Protein AF-A0A0N5CSX2-F1 (afdb_monomer_lite)

Secondary structure (DSSP, 8-state):
------TTT-----SS-HHHHS-HHHHHHHHHHHHHHHHHHHHTT---GGGSPP-HHHIIIIISHHHHHHHHHHHHHHHHHIIIIIHHHHHHHHHT----HHHHHHHHHTT--HHHHHHHHHHHHHHHHHHHHHHHHHHHHHHHS-HHHHHHHHHHHHHHHHHHHHHHHHHHHHTT-GGGS-HHHHTTS-HHHHHHHHHHHHHSS--

pLDDT: mean 83.44, std 17.68, range [21.81, 97.31]

Radius of gyration: 18.41 Å; chains: 1; bounding box: 46×33×51 Å

Structure (mmCIF, N/CA/C/O backbone):
data_AF-A0A0N5CSX2-F1
#
_entry.id   AF-A0A0N5CSX2-F1
#
loop_
_atom_site.group_PDB
_atom_site.id
_atom_site.type_symbol
_atom_site.label_atom_id
_atom_site.label_alt_id
_atom_site.label_comp_id
_atom_site.label_asym_id
_atom_site.label_entity_id
_atom_site.label_seq_id
_atom_site.pdbx_PDB_ins_code
_atom_site.Cartn_x
_atom_site.Cartn_y
_atom_site.Cartn_z
_atom_site.occupancy
_atom_site.B_iso_or_equiv
_atom_site.auth_seq_id
_atom_site.auth_comp_id
_atom_site.auth_asym_id
_atom_site.auth_atom_id
_atom_site.pdbx_PDB_model_num
ATOM 1 N N . MET A 1 1 ? 5.590 13.867 -18.513 1.00 21.81 1 MET A N 1
ATOM 2 C CA . MET A 1 1 ? 6.214 14.624 -17.406 1.00 21.81 1 MET A CA 1
ATOM 3 C C . MET A 1 1 ? 6.286 13.676 -16.218 1.00 21.81 1 MET A C 1
ATOM 5 O O . MET A 1 1 ? 5.293 13.505 -15.527 1.00 21.81 1 MET A O 1
ATOM 9 N N . HIS A 1 2 ? 7.391 12.941 -16.068 1.00 27.56 2 HIS A N 1
ATOM 10 C CA . HIS A 1 2 ? 7.568 12.043 -14.926 1.00 27.56 2 HIS A CA 1
ATOM 11 C C . HIS A 1 2 ? 7.956 12.897 -13.723 1.00 27.56 2 HIS A C 1
ATOM 13 O O . HIS A 1 2 ? 9.042 13.471 -13.704 1.00 27.56 2 HIS A O 1
ATOM 19 N N . PHE A 1 3 ? 7.066 13.009 -12.736 1.00 29.98 3 PHE A N 1
ATOM 20 C CA . PHE A 1 3 ? 7.475 13.420 -11.399 1.00 29.98 3 PHE A CA 1
ATOM 21 C C . PHE A 1 3 ? 8.486 12.383 -10.917 1.00 29.98 3 PHE A C 1
ATOM 23 O O . PHE A 1 3 ? 8.124 11.256 -10.576 1.00 29.98 3 PHE A O 1
ATOM 30 N N . GLN A 1 4 ? 9.767 12.736 -10.967 1.00 37.03 4 GLN A N 1
ATOM 31 C CA . GLN A 1 4 ? 10.831 11.945 -10.376 1.00 37.03 4 GLN A CA 1
ATOM 32 C C . GLN A 1 4 ? 10.629 12.056 -8.862 1.00 37.03 4 GLN A C 1
ATOM 34 O O . GLN A 1 4 ? 11.093 13.004 -8.235 1.00 37.03 4 GLN A O 1
ATOM 39 N N . LYS A 1 5 ? 9.828 11.149 -8.285 1.00 44.16 5 LYS A N 1
ATOM 40 C CA . LYS A 1 5 ? 9.651 11.064 -6.834 1.00 44.16 5 LYS A CA 1
ATOM 41 C C . LYS A 1 5 ? 11.037 10.857 -6.233 1.00 44.16 5 LYS A C 1
ATOM 43 O O . LYS A 1 5 ? 11.657 9.813 -6.427 1.00 44.16 5 LYS A O 1
ATOM 48 N N . SER A 1 6 ? 11.550 11.879 -5.555 1.00 43.28 6 SER A N 1
ATOM 49 C CA . SER A 1 6 ? 12.749 11.739 -4.742 1.00 43.28 6 SER A CA 1
ATOM 50 C C . SER A 1 6 ? 12.348 10.975 -3.490 1.00 43.28 6 SER A C 1
ATOM 52 O O . SER A 1 6 ? 11.852 11.540 -2.513 1.00 43.28 6 SER A O 1
ATOM 54 N N . TYR A 1 7 ? 12.573 9.665 -3.515 1.00 52.50 7 TYR A N 1
ATOM 55 C CA . TYR A 1 7 ? 12.354 8.801 -2.359 1.00 52.50 7 TYR A CA 1
ATOM 56 C C . TYR A 1 7 ? 13.358 9.073 -1.231 1.00 52.50 7 TYR A C 1
ATOM 58 O O . TYR A 1 7 ? 13.391 8.337 -0.260 1.00 52.50 7 TYR A O 1
ATOM 66 N N . ASP A 1 8 ? 14.198 10.106 -1.322 1.00 50.78 8 ASP A N 1
ATOM 67 C CA . ASP A 1 8 ? 15.040 10.526 -0.207 1.00 50.78 8 ASP A CA 1
ATOM 68 C C . ASP A 1 8 ? 14.295 11.489 0.750 1.00 50.78 8 ASP A C 1
ATOM 70 O O . ASP A 1 8 ? 14.665 11.551 1.930 1.00 50.78 8 ASP A O 1
ATOM 74 N N . GLU A 1 9 ? 13.211 12.155 0.315 1.00 48.97 9 GLU A N 1
ATOM 75 C CA . GLU A 1 9 ? 12.494 13.191 1.093 1.00 48.97 9 GLU A CA 1
ATOM 76 C C . GLU A 1 9 ? 10.985 12.932 1.283 1.00 48.97 9 GLU A C 1
ATOM 78 O O . GLU A 1 9 ? 10.466 13.177 2.374 1.00 48.97 9 GLU A O 1
ATOM 83 N N . GLU A 1 10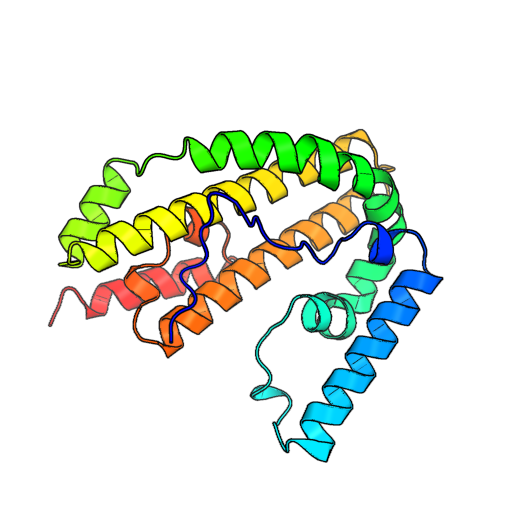 ? 10.294 12.341 0.303 1.00 50.31 10 GLU A N 1
ATOM 84 C CA . GLU A 1 10 ? 8.840 12.110 0.347 1.00 50.31 10 GLU A CA 1
ATOM 85 C C . GLU A 1 10 ? 8.508 10.617 0.441 1.00 50.31 10 GLU A C 1
ATOM 87 O O . GLU A 1 10 ? 8.174 9.949 -0.539 1.00 50.31 10 GLU A O 1
ATOM 92 N N . PHE A 1 11 ? 8.589 10.052 1.645 1.00 53.75 11 PHE A N 1
ATOM 93 C CA . PHE A 1 11 ? 8.057 8.708 1.856 1.00 53.75 11 PHE A CA 1
ATOM 94 C C . PHE A 1 11 ? 6.555 8.763 2.121 1.00 53.75 11 PHE A C 1
ATOM 96 O O . PHE A 1 11 ? 6.146 9.026 3.252 1.00 53.75 11 PHE A O 1
ATOM 103 N N . TYR A 1 12 ? 5.823 8.519 1.029 1.00 53.16 12 TYR A N 1
ATOM 104 C CA . TYR A 1 12 ? 4.570 7.768 0.877 1.00 53.16 12 TYR A CA 1
ATOM 105 C C . TYR A 1 12 ? 3.554 7.907 2.027 1.00 53.16 12 TYR A C 1
ATOM 107 O O . TYR A 1 12 ? 3.746 7.375 3.121 1.00 53.16 12 TYR A O 1
ATOM 115 N N . GLU A 1 13 ? 2.443 8.583 1.735 1.00 50.00 13 GLU A N 1
ATOM 116 C CA . GLU A 1 13 ? 1.267 8.684 2.599 1.00 50.00 13 GLU A CA 1
ATOM 117 C C . GLU A 1 13 ? 0.615 7.302 2.734 1.00 50.00 13 GLU A C 1
ATOM 119 O O . GLU A 1 13 ? 0.206 6.682 1.752 1.00 50.00 13 GLU A O 1
ATOM 124 N N . PHE A 1 14 ? 0.589 6.775 3.957 1.00 56.75 14 PHE A N 1
ATOM 125 C CA . PHE A 1 14 ? -0.010 5.480 4.236 1.00 56.75 14 PHE A CA 1
ATOM 126 C C . PHE A 1 14 ? -1.483 5.688 4.605 1.00 56.75 14 PHE A C 1
ATOM 128 O O . PHE A 1 14 ? -1.753 6.395 5.569 1.00 56.75 14 PHE A O 1
ATOM 135 N N . PRO A 1 15 ? -2.443 5.059 3.917 1.00 57.22 15 PRO A N 1
ATOM 136 C CA . PRO A 1 15 ? -3.874 5.298 4.123 1.00 57.22 15 PRO A CA 1
ATOM 137 C C . PRO A 1 15 ? -4.438 4.665 5.403 1.00 57.22 15 PRO A C 1
ATOM 139 O O . PRO A 1 15 ? -5.591 4.903 5.746 1.00 57.22 15 PRO A O 1
ATOM 142 N N . LEU A 1 16 ? -3.630 3.913 6.162 1.00 66.94 16 LEU A N 1
ATOM 143 C CA . LEU A 1 16 ? -3.878 3.714 7.598 1.00 66.94 16 LEU A CA 1
ATOM 144 C C . LEU A 1 16 ? -3.239 4.876 8.363 1.00 66.94 16 LEU A C 1
ATOM 146 O O . LEU A 1 16 ? -2.362 4.683 9.218 1.00 66.94 16 LEU A O 1
ATOM 150 N N . ASP A 1 17 ? -3.630 6.081 7.956 1.00 78.06 17 ASP A N 1
ATOM 151 C CA . ASP A 1 17 ? -3.269 7.311 8.624 1.00 78.06 17 ASP A CA 1
ATOM 152 C C . ASP A 1 17 ? -3.948 7.351 9.999 1.00 78.06 17 ASP A C 1
ATOM 154 O O . ASP A 1 17 ? -4.997 6.731 10.214 1.00 78.06 17 ASP A O 1
ATOM 158 N N . GLU A 1 18 ? -3.346 8.056 10.953 1.00 81.50 18 GLU A N 1
ATOM 159 C CA . GLU A 1 18 ? -3.931 8.187 12.287 1.00 81.50 18 GLU A CA 1
ATOM 160 C C . GLU A 1 18 ? -5.285 8.890 12.210 1.00 81.50 18 GLU A C 1
ATOM 162 O O . GLU A 1 18 ? -6.228 8.463 12.866 1.00 81.50 18 GLU A O 1
ATOM 167 N N . THR A 1 19 ? -5.436 9.886 11.336 1.00 86.00 19 THR A N 1
ATOM 168 C CA . THR A 1 19 ? -6.698 10.615 11.168 1.00 86.00 19 THR A CA 1
ATOM 169 C C . THR A 1 19 ? -7.833 9.707 10.706 1.00 86.00 19 THR A C 1
ATOM 171 O O . THR A 1 19 ? -8.931 9.797 11.251 1.00 86.00 19 THR A O 1
ATOM 174 N N . VAL A 1 20 ? -7.573 8.792 9.766 1.00 88.00 20 VAL A N 1
ATOM 175 C CA . VAL A 1 20 ? -8.562 7.823 9.263 1.00 88.00 20 VAL A CA 1
ATOM 176 C C . VAL A 1 20 ? -8.869 6.757 10.314 1.00 88.00 20 VAL A C 1
ATOM 178 O O . VAL A 1 20 ? -10.020 6.356 10.474 1.00 88.00 20 VAL A O 1
ATOM 181 N N . THR A 1 21 ? -7.848 6.292 11.037 1.00 89.75 21 THR A N 1
ATOM 182 C CA . THR A 1 21 ? -7.971 5.155 11.964 1.00 89.75 21 THR A CA 1
ATOM 183 C C . THR A 1 21 ? -8.366 5.548 13.390 1.00 89.75 21 THR A C 1
ATOM 185 O O . THR A 1 21 ? -8.717 4.671 14.175 1.00 89.75 21 THR A O 1
ATOM 188 N N . ALA A 1 22 ? -8.377 6.841 13.732 1.00 88.25 22 ALA A N 1
ATOM 189 C CA . ALA A 1 22 ? -8.633 7.341 15.088 1.00 88.25 22 ALA A CA 1
ATOM 190 C C . ALA A 1 22 ? -10.012 6.969 15.659 1.00 88.25 22 ALA A C 1
ATOM 192 O O . ALA A 1 22 ? -10.162 6.843 16.877 1.00 88.25 22 ALA A O 1
ATOM 193 N N . SER A 1 23 ? -11.033 6.813 14.814 1.00 92.25 23 SER A N 1
ATOM 194 C CA . SER A 1 23 ? -12.389 6.458 15.240 1.00 92.25 23 SER A CA 1
ATOM 195 C C . SER A 1 23 ? -13.191 5.816 14.106 1.00 92.25 23 SER A C 1
ATOM 197 O O . SER A 1 23 ? -12.882 5.990 12.926 1.00 92.25 23 SER A O 1
ATOM 199 N N . PHE A 1 24 ? -14.270 5.111 14.461 1.00 94.75 24 PHE A N 1
ATOM 200 C CA . PHE A 1 24 ? -15.245 4.621 13.480 1.00 94.75 24 PHE A CA 1
ATOM 201 C C . PHE A 1 24 ? -15.888 5.764 12.689 1.00 94.75 24 PHE A C 1
ATOM 203 O O . PHE A 1 24 ? -16.119 5.621 11.494 1.00 94.75 24 PHE A O 1
ATOM 210 N N . GLU A 1 25 ? -16.146 6.905 13.330 1.00 96.31 25 GLU A N 1
ATOM 211 C CA . GLU A 1 25 ? -16.703 8.083 12.663 1.00 96.31 25 GLU A CA 1
ATOM 212 C C . GLU A 1 25 ? -15.769 8.596 11.562 1.00 96.31 25 GLU A C 1
ATOM 214 O O . GLU A 1 25 ? -16.204 8.766 10.423 1.00 96.31 25 GLU A O 1
ATOM 219 N N . ASN A 1 26 ? -14.478 8.749 11.867 1.00 94.12 26 ASN A N 1
ATOM 220 C CA . ASN A 1 26 ? -13.480 9.192 10.897 1.00 94.12 26 ASN A CA 1
ATOM 221 C C . ASN A 1 26 ? -13.341 8.190 9.749 1.00 94.12 26 ASN A C 1
ATOM 223 O O . ASN A 1 26 ? -13.328 8.585 8.583 1.00 94.12 26 ASN A O 1
ATOM 227 N N . PHE A 1 27 ? -13.303 6.894 10.069 1.00 94.88 27 PHE A N 1
ATOM 228 C CA . PHE A 1 27 ? -13.253 5.828 9.074 1.00 94.88 27 PHE A CA 1
ATOM 229 C C . PHE A 1 27 ? -14.467 5.866 8.134 1.00 94.88 27 PHE A C 1
ATOM 231 O O . PHE A 1 27 ? -14.319 5.815 6.911 1.00 94.88 27 PHE A O 1
ATOM 238 N N . TYR A 1 28 ? -15.682 6.016 8.669 1.00 96.69 28 TYR A N 1
ATOM 239 C CA . TYR A 1 28 ? -16.886 6.113 7.845 1.00 96.69 28 TYR A CA 1
ATOM 240 C C . TYR A 1 28 ? -16.950 7.403 7.035 1.00 96.69 28 TYR A C 1
ATOM 242 O O . TYR A 1 28 ? -17.394 7.358 5.887 1.00 96.69 28 TYR A O 1
ATOM 250 N N . ALA A 1 29 ? -16.494 8.527 7.588 1.00 95.38 29 ALA A N 1
ATOM 251 C CA . ALA A 1 29 ? -16.404 9.788 6.861 1.00 95.38 29 ALA A CA 1
ATOM 252 C C . ALA A 1 29 ? -15.444 9.661 5.670 1.00 95.38 29 ALA A C 1
ATOM 254 O O . ALA A 1 29 ? -15.826 9.978 4.541 1.00 95.38 29 ALA A O 1
ATOM 255 N N . PHE A 1 30 ? -14.252 9.101 5.897 1.00 94.12 30 PHE A N 1
ATOM 256 C CA . PHE A 1 30 ? -13.278 8.789 4.852 1.00 94.12 30 PHE A CA 1
ATOM 257 C C . PHE A 1 30 ? -13.898 7.905 3.763 1.00 94.12 30 PHE A C 1
ATOM 259 O O . PHE A 1 30 ? -13.903 8.275 2.589 1.00 94.12 30 PHE A O 1
ATOM 266 N N . CYS A 1 31 ? -14.545 6.802 4.145 1.00 95.69 31 CYS A N 1
ATOM 267 C CA . CYS A 1 31 ? -15.170 5.907 3.175 1.00 95.69 31 CYS A CA 1
ATOM 268 C C . CYS A 1 31 ? -16.380 6.500 2.450 1.00 95.69 31 CYS A C 1
ATOM 270 O O . CYS A 1 31 ? -16.666 6.108 1.317 1.00 95.69 31 CYS A O 1
ATOM 272 N N . ASN A 1 32 ? -17.093 7.448 3.054 1.00 97.31 32 ASN A N 1
ATOM 273 C CA . ASN A 1 32 ? -18.160 8.171 2.371 1.00 97.31 32 ASN A CA 1
ATOM 274 C C . ASN A 1 32 ? -17.596 9.105 1.290 1.00 97.31 32 ASN A C 1
ATOM 276 O O . ASN A 1 32 ? -18.117 9.131 0.176 1.00 97.31 32 ASN A O 1
ATOM 280 N N . ILE A 1 33 ? -16.494 9.802 1.583 1.00 94.69 33 ILE A N 1
ATOM 281 C CA . ILE A 1 33 ? -15.782 10.633 0.601 1.00 94.69 33 ILE A CA 1
ATOM 282 C C . ILE A 1 33 ? -15.284 9.765 -0.560 1.00 94.69 33 ILE A C 1
ATOM 284 O O . ILE A 1 33 ? -15.501 10.115 -1.721 1.00 94.69 33 ILE A O 1
ATOM 288 N N . THR A 1 34 ? -14.703 8.595 -0.279 1.00 93.44 34 THR A N 1
ATOM 289 C CA . THR A 1 34 ? -14.281 7.651 -1.327 1.00 93.44 34 THR A CA 1
ATOM 290 C C . THR A 1 34 ? -15.448 7.222 -2.211 1.00 93.44 34 THR A C 1
ATOM 292 O O . THR A 1 34 ? -15.329 7.237 -3.432 1.00 93.44 34 THR A O 1
ATOM 295 N N . LYS A 1 35 ? -16.608 6.891 -1.631 1.00 94.75 35 LYS A N 1
ATOM 296 C CA . LYS A 1 35 ? -17.803 6.528 -2.412 1.00 94.75 35 LYS A CA 1
ATOM 297 C C . LYS A 1 35 ? -18.276 7.664 -3.315 1.00 94.75 35 LYS A C 1
ATOM 299 O O . LYS A 1 35 ? -18.611 7.419 -4.469 1.00 94.75 35 LYS A O 1
ATOM 304 N N . GLN A 1 36 ? -18.278 8.899 -2.815 1.00 94.75 36 GLN A N 1
ATOM 305 C CA . GLN A 1 36 ? -18.634 10.075 -3.615 1.00 94.75 36 GLN A CA 1
ATOM 306 C C . GLN A 1 36 ? -17.639 10.304 -4.757 1.00 94.75 36 GLN A C 1
ATOM 308 O O . GLN A 1 36 ? -18.050 10.590 -5.880 1.00 94.75 36 GLN A O 1
ATOM 313 N N . LYS A 1 37 ? -16.341 10.120 -4.495 1.00 92.69 37 LYS A N 1
ATOM 314 C CA . LYS A 1 37 ? -15.286 10.171 -5.513 1.00 92.69 37 LYS A CA 1
ATOM 315 C C . LYS A 1 37 ? -15.516 9.125 -6.611 1.00 92.69 37 LYS A C 1
ATOM 317 O O . LYS A 1 37 ? -15.436 9.479 -7.782 1.00 92.69 37 LYS A O 1
ATOM 322 N N . MET A 1 38 ? -15.865 7.884 -6.256 1.00 91.38 38 MET A N 1
ATOM 323 C CA . MET A 1 38 ? -16.168 6.831 -7.242 1.00 91.38 38 MET A CA 1
ATOM 324 C C . MET A 1 38 ? -17.401 7.169 -8.078 1.00 91.38 38 MET A C 1
ATOM 326 O O . MET A 1 38 ? -17.343 7.123 -9.303 1.00 91.38 38 MET A O 1
ATOM 330 N N . ALA A 1 39 ? -18.485 7.606 -7.432 1.00 92.12 39 ALA A N 1
ATOM 331 C CA . ALA A 1 39 ? -19.691 8.030 -8.137 1.00 92.12 39 ALA A CA 1
ATOM 332 C C . ALA A 1 39 ? -19.414 9.196 -9.103 1.00 92.12 39 ALA A C 1
ATOM 334 O O . ALA A 1 39 ? -19.965 9.235 -10.200 1.00 92.12 39 ALA A O 1
ATOM 335 N N . CYS A 1 40 ? -18.535 10.132 -8.728 1.00 92.75 40 CYS A N 1
ATOM 336 C CA . CYS A 1 40 ? -18.101 11.218 -9.603 1.00 92.75 40 CYS A CA 1
ATOM 337 C C . CYS A 1 40 ? -17.349 10.694 -10.838 1.00 92.75 40 CYS A C 1
ATOM 339 O O . CYS A 1 40 ? -17.662 11.097 -11.959 1.00 92.75 40 CYS A O 1
ATOM 341 N N . TRP A 1 41 ? -16.406 9.765 -10.660 1.00 92.12 41 TRP A N 1
ATOM 342 C CA . TRP A 1 41 ? -15.665 9.161 -11.774 1.00 92.12 41 TRP A CA 1
ATOM 343 C C . TRP A 1 41 ? -16.580 8.435 -12.764 1.00 92.12 41 TRP A C 1
ATOM 345 O O . TRP A 1 41 ? -16.457 8.637 -13.973 1.00 92.12 41 TRP A O 1
ATOM 355 N N . GLU A 1 42 ? -17.553 7.676 -12.269 1.00 90.25 42 GLU A N 1
ATOM 356 C CA . GLU A 1 42 ? -18.517 6.979 -13.124 1.00 90.25 42 GLU A CA 1
ATOM 357 C C . GLU A 1 42 ? -19.473 7.952 -13.826 1.00 90.25 42 GLU A C 1
ATOM 359 O O . GLU A 1 42 ? -19.636 7.915 -15.046 1.00 90.25 42 GLU A O 1
ATOM 364 N N . GLN A 1 43 ? -20.101 8.860 -13.075 1.00 93.06 43 GLN A N 1
ATOM 365 C CA . GLN A 1 43 ? -21.195 9.686 -13.592 1.00 93.06 43 GLN A CA 1
ATOM 366 C C . GLN A 1 43 ? -20.706 10.891 -14.397 1.00 93.06 43 GLN A C 1
ATOM 368 O O . GLN A 1 43 ? -21.307 11.241 -15.414 1.00 93.06 43 GLN A O 1
ATOM 373 N N . GLN A 1 44 ? -19.638 11.550 -13.942 1.00 91.44 44 GLN A N 1
ATOM 374 C CA . GLN A 1 44 ? -19.145 12.789 -14.547 1.00 91.44 44 GLN A CA 1
ATOM 375 C C . GLN A 1 44 ? -18.006 12.527 -15.527 1.00 91.44 44 GLN A C 1
ATOM 377 O O . GLN A 1 44 ? -17.973 13.136 -16.596 1.00 91.44 44 GLN A O 1
ATOM 382 N N . CYS A 1 45 ? -17.094 11.609 -15.196 1.00 90.06 45 CYS A N 1
ATOM 383 C CA . CYS A 1 45 ? -15.945 11.298 -16.050 1.00 90.06 45 CYS A CA 1
ATOM 384 C C . CYS A 1 45 ? -16.200 10.132 -17.016 1.00 90.06 45 CYS A C 1
ATOM 386 O O . CYS A 1 45 ? -15.396 9.938 -17.924 1.00 90.06 45 CYS A O 1
ATOM 388 N N . ARG A 1 46 ? -17.314 9.395 -16.865 1.00 90.19 46 ARG A N 1
ATOM 389 C CA . ARG A 1 46 ? -17.659 8.209 -17.675 1.00 90.19 46 ARG A CA 1
ATOM 390 C C . ARG A 1 46 ? -16.563 7.139 -17.668 1.00 90.19 46 ARG A C 1
ATOM 392 O O . ARG A 1 46 ? -16.391 6.427 -18.654 1.00 90.19 46 ARG A O 1
ATOM 399 N N . ILE A 1 47 ? -15.818 7.050 -16.570 1.00 88.31 47 ILE A N 1
ATOM 400 C CA . ILE A 1 47 ? -14.822 6.002 -16.355 1.00 88.31 47 ILE A CA 1
ATOM 401 C C . ILE A 1 47 ? -15.572 4.802 -15.789 1.00 88.31 47 ILE A C 1
ATOM 403 O O . ILE A 1 47 ? -16.266 4.936 -14.780 1.00 88.31 47 ILE A O 1
ATOM 407 N N . HIS A 1 48 ? -15.477 3.650 -16.448 1.00 84.88 48 HIS A N 1
ATOM 408 C CA . HIS A 1 48 ? -16.125 2.442 -15.955 1.00 84.88 48 HIS A CA 1
ATOM 409 C C . HIS A 1 48 ? -15.423 1.949 -14.686 1.00 84.88 48 HIS A C 1
ATOM 411 O O . HIS A 1 48 ? -14.217 2.131 -14.540 1.00 84.88 48 HIS A O 1
ATOM 417 N N . SER A 1 49 ? -16.156 1.286 -13.789 1.00 76.44 49 SER A N 1
ATOM 418 C CA . SER A 1 49 ? -15.611 0.744 -12.534 1.00 76.44 49 SER A CA 1
ATOM 419 C C . SER A 1 49 ? -14.339 -0.090 -12.719 1.00 76.44 49 SER A C 1
ATOM 421 O O . SER A 1 49 ? -13.443 -0.047 -11.881 1.00 76.44 49 SER A O 1
ATOM 423 N N . ASP A 1 50 ? -14.257 -0.821 -13.830 1.00 80.25 50 ASP A N 1
ATOM 424 C CA . ASP A 1 50 ? -13.160 -1.739 -14.144 1.00 80.25 50 ASP A CA 1
ATOM 425 C C . ASP A 1 50 ? -11.917 -1.004 -14.675 1.00 80.25 50 ASP A C 1
ATOM 427 O O . ASP A 1 50 ? -10.802 -1.520 -14.582 1.00 80.25 50 ASP A O 1
ATOM 431 N N . ASP A 1 51 ? -12.105 0.223 -15.167 1.00 83.00 51 ASP A N 1
ATOM 432 C CA . ASP A 1 51 ? -11.051 1.111 -15.666 1.00 83.00 51 ASP A CA 1
ATOM 433 C C . ASP A 1 51 ? -10.518 2.047 -14.570 1.00 83.00 51 ASP A C 1
ATOM 435 O O . ASP A 1 51 ? -9.545 2.781 -14.771 1.00 83.00 51 ASP A O 1
ATOM 439 N N . ILE A 1 52 ? -11.147 2.045 -13.391 1.00 82.38 52 ILE A N 1
ATOM 440 C CA . ILE A 1 52 ? -10.675 2.811 -12.246 1.00 82.38 52 ILE A CA 1
ATOM 441 C C . ILE A 1 52 ? -9.387 2.165 -11.719 1.00 82.38 52 ILE A C 1
ATOM 443 O O . ILE A 1 52 ? -9.370 1.023 -11.250 1.00 82.38 52 ILE A O 1
ATOM 447 N N . ALA A 1 53 ? -8.289 2.924 -11.769 1.00 84.81 53 ALA A N 1
ATOM 448 C CA . ALA A 1 53 ? -7.017 2.505 -11.195 1.00 84.81 53 ALA A CA 1
ATOM 449 C C . ALA A 1 53 ? -7.174 2.192 -9.699 1.00 84.81 53 ALA A C 1
ATOM 451 O O . ALA A 1 53 ? -7.933 2.849 -8.982 1.00 84.81 53 ALA A O 1
ATOM 452 N N . TRP A 1 54 ? -6.436 1.185 -9.226 1.00 88.38 54 TRP A N 1
ATOM 453 C CA . TRP A 1 54 ? -6.458 0.847 -7.813 1.00 88.38 54 TRP A CA 1
ATOM 454 C C . TRP A 1 54 ? -5.877 2.019 -7.031 1.00 88.38 54 TRP A C 1
ATOM 456 O O . TRP A 1 54 ? -4.880 2.628 -7.416 1.00 88.38 54 TRP A O 1
ATOM 466 N N . THR A 1 55 ? -6.516 2.337 -5.918 1.00 87.31 55 THR A N 1
ATOM 467 C CA . THR A 1 55 ? -5.998 3.305 -4.970 1.00 87.31 55 THR A CA 1
ATOM 468 C C . THR A 1 55 ? -6.236 2.796 -3.565 1.00 87.31 55 THR A C 1
ATOM 470 O O . THR A 1 55 ? -7.186 2.062 -3.284 1.00 87.31 55 THR A O 1
ATOM 473 N N . SER A 1 56 ? -5.385 3.247 -2.661 1.00 88.00 56 SER A N 1
ATOM 474 C CA . SER A 1 56 ? -5.477 3.022 -1.228 1.00 88.00 56 SER A CA 1
ATOM 475 C C . SER A 1 56 ? -6.878 3.212 -0.637 1.00 88.00 56 SER A C 1
ATOM 477 O O . SER A 1 56 ? -7.368 2.363 0.109 1.00 88.00 56 SER A O 1
ATOM 479 N N . ASP A 1 57 ? -7.544 4.313 -0.985 1.00 90.00 57 ASP A N 1
ATOM 480 C CA . ASP A 1 57 ? -8.894 4.627 -0.523 1.00 90.00 57 ASP A CA 1
ATOM 481 C C . ASP A 1 57 ? -9.934 3.658 -1.102 1.00 90.00 57 ASP A C 1
ATOM 483 O O . ASP A 1 57 ? -10.767 3.146 -0.355 1.00 90.00 57 ASP A O 1
ATOM 487 N N . LEU A 1 58 ? -9.853 3.325 -2.395 1.00 91.44 58 LEU A N 1
ATOM 488 C CA . LEU A 1 58 ? -10.730 2.330 -3.022 1.00 91.44 58 LEU A CA 1
ATOM 489 C C . LEU A 1 58 ? -10.559 0.950 -2.377 1.00 91.44 58 LEU A C 1
ATOM 491 O O . LEU A 1 58 ? -11.546 0.279 -2.061 1.00 91.44 58 LEU A O 1
ATOM 495 N N . HIS A 1 59 ? -9.321 0.539 -2.121 1.00 91.62 59 HIS A N 1
ATOM 496 C CA . HIS A 1 59 ? -9.035 -0.738 -1.487 1.00 91.62 59 HIS A CA 1
ATOM 497 C C . HIS A 1 59 ? -9.647 -0.824 -0.091 1.00 91.62 59 HIS A C 1
ATOM 499 O O . HIS A 1 59 ? -10.396 -1.755 0.197 1.00 91.62 59 HIS A O 1
ATOM 505 N N . ILE A 1 60 ? -9.391 0.175 0.754 1.00 92.06 60 ILE A N 1
ATOM 506 C CA . ILE A 1 60 ? -9.872 0.185 2.137 1.00 92.06 60 ILE A CA 1
ATOM 507 C C . ILE A 1 60 ? -11.392 0.322 2.197 1.00 92.06 60 ILE A C 1
ATOM 509 O O . ILE A 1 60 ? -12.034 -0.400 2.951 1.00 92.06 60 ILE A O 1
ATOM 513 N N . CYS A 1 61 ? -11.989 1.222 1.417 1.00 93.62 61 CYS A N 1
ATOM 514 C CA . CYS A 1 61 ? -13.382 1.621 1.619 1.00 93.62 61 CYS A CA 1
ATOM 515 C C . CYS A 1 61 ? -14.401 0.928 0.719 1.00 93.62 61 CYS A C 1
ATOM 517 O O . CYS A 1 61 ? -15.592 0.927 1.054 1.00 93.62 61 CYS A O 1
ATOM 519 N N . ILE A 1 62 ? -13.962 0.346 -0.398 1.00 93.31 62 ILE A N 1
ATOM 520 C CA . ILE A 1 62 ? -14.833 -0.346 -1.355 1.00 93.31 62 ILE A CA 1
ATOM 521 C C . ILE A 1 62 ? -14.527 -1.844 -1.359 1.00 93.31 62 ILE A C 1
ATOM 523 O O . ILE A 1 62 ? -15.428 -2.640 -1.110 1.00 93.31 62 ILE A O 1
ATOM 527 N N . LEU A 1 63 ? -13.266 -2.235 -1.571 1.00 93.19 63 LEU A N 1
ATOM 528 C CA . LEU A 1 63 ? -12.903 -3.649 -1.745 1.00 93.19 63 LEU A CA 1
ATOM 529 C C . LEU A 1 63 ? -12.822 -4.423 -0.421 1.00 93.19 63 LEU A C 1
ATOM 531 O O . LEU A 1 63 ? -13.282 -5.560 -0.335 1.00 93.19 63 LEU A O 1
ATOM 535 N N . ARG A 1 64 ? -12.240 -3.819 0.619 1.00 95.00 64 ARG A N 1
ATOM 536 C CA . ARG A 1 64 ? -11.910 -4.470 1.899 1.00 95.00 64 ARG A CA 1
ATOM 537 C C . ARG A 1 64 ? -12.540 -3.795 3.110 1.00 95.00 64 ARG A C 1
ATOM 539 O O . ARG A 1 64 ? -12.077 -3.993 4.231 1.00 95.00 64 ARG A O 1
ATOM 546 N N . ARG A 1 65 ? -13.637 -3.054 2.923 1.00 95.38 65 ARG A N 1
ATOM 547 C CA . ARG A 1 65 ? -14.260 -2.259 3.996 1.00 95.38 65 ARG A CA 1
ATOM 548 C C . ARG A 1 65 ? -14.515 -3.052 5.267 1.00 95.38 65 ARG A C 1
ATOM 550 O O . ARG A 1 65 ? -14.075 -2.630 6.326 1.00 95.38 65 ARG A O 1
ATOM 557 N N . SER A 1 66 ? -15.195 -4.194 5.166 1.00 96.06 66 SER A N 1
ATOM 558 C CA . SER A 1 66 ? -15.529 -5.003 6.345 1.00 96.06 66 SER A CA 1
ATOM 559 C C . SER A 1 66 ? -14.281 -5.494 7.082 1.00 96.06 66 SER A C 1
ATOM 561 O O . SER A 1 66 ? -14.285 -5.568 8.307 1.00 96.06 66 SER A O 1
ATOM 563 N N . GLN A 1 67 ? -13.223 -5.829 6.344 1.00 94.38 67 GLN A N 1
ATOM 564 C CA . GLN A 1 67 ? -11.959 -6.283 6.910 1.00 94.38 67 GLN A CA 1
ATOM 565 C C . GLN A 1 67 ? -11.252 -5.122 7.629 1.00 94.38 67 GLN A C 1
ATOM 567 O O . GLN A 1 67 ? -10.930 -5.245 8.810 1.00 94.38 67 GLN A O 1
ATOM 572 N N . ALA A 1 68 ? -11.123 -3.965 6.975 1.00 93.62 68 ALA A N 1
ATOM 573 C CA . ALA A 1 68 ? -10.543 -2.762 7.571 1.00 93.62 68 ALA A CA 1
ATOM 574 C C . ALA A 1 68 ? -11.314 -2.278 8.812 1.00 93.62 68 ALA A C 1
ATOM 576 O O . ALA A 1 68 ? -10.711 -1.966 9.836 1.00 93.62 68 ALA A O 1
ATOM 577 N N . GLU A 1 69 ? -12.645 -2.284 8.746 1.00 95.25 69 GLU A N 1
ATOM 578 C CA . GLU A 1 69 ? -13.537 -1.924 9.851 1.00 95.25 69 GLU A CA 1
ATOM 579 C C . GLU A 1 69 ? -13.353 -2.865 11.050 1.00 95.25 69 GLU A C 1
ATOM 581 O O . GLU A 1 69 ? -13.229 -2.407 12.185 1.00 95.25 69 GLU A O 1
ATOM 586 N N . SER A 1 70 ? -13.237 -4.176 10.807 1.00 95.00 70 SER A N 1
ATOM 587 C CA . SER A 1 70 ? -12.994 -5.164 11.868 1.00 95.00 70 SER A CA 1
ATOM 588 C C . SER A 1 70 ? -11.622 -5.017 12.541 1.00 95.00 70 SER A C 1
ATOM 590 O O . SER A 1 70 ? -11.469 -5.339 13.718 1.00 95.00 70 SER A O 1
ATOM 592 N N . ALA A 1 71 ? -10.628 -4.490 11.819 1.00 95.19 71 ALA A N 1
ATOM 593 C CA . ALA A 1 71 ? -9.273 -4.263 12.314 1.00 95.19 71 ALA A CA 1
ATOM 594 C C . ALA A 1 71 ? -9.072 -2.874 12.951 1.00 95.19 71 ALA A C 1
ATOM 596 O O . ALA A 1 71 ? -7.996 -2.599 13.495 1.00 95.19 71 ALA A O 1
ATOM 597 N N . LEU A 1 72 ? -10.081 -1.996 12.897 1.00 94.44 72 LEU A N 1
ATOM 598 C CA . LEU A 1 72 ? -9.934 -0.566 13.171 1.00 94.44 72 LEU A CA 1
ATOM 599 C C . LEU A 1 72 ? -9.379 -0.266 14.568 1.00 94.44 72 LEU A C 1
ATOM 601 O O . LEU A 1 72 ? -8.506 0.585 14.709 1.00 94.44 72 LEU A O 1
ATOM 605 N N . ASN A 1 73 ? -9.806 -1.004 15.595 1.00 94.81 73 ASN A N 1
ATOM 606 C CA . ASN A 1 73 ? -9.305 -0.820 16.961 1.00 94.81 73 ASN A CA 1
ATOM 607 C C . ASN A 1 73 ? -7.789 -1.050 17.068 1.00 94.81 73 ASN A C 1
ATOM 609 O O . ASN A 1 73 ? -7.074 -0.262 17.688 1.00 94.81 73 ASN A O 1
ATOM 613 N N . CYS A 1 74 ? -7.288 -2.127 16.460 1.00 94.88 74 CYS A N 1
ATOM 614 C CA . CYS A 1 74 ? -5.862 -2.447 16.460 1.00 94.88 74 CYS A CA 1
ATOM 615 C C . CYS A 1 74 ? -5.069 -1.440 15.615 1.00 94.88 74 CYS A C 1
ATOM 617 O O . CYS A 1 74 ? -4.005 -0.971 16.031 1.00 94.88 74 CYS A O 1
ATOM 619 N N . LEU A 1 75 ? -5.614 -1.050 14.461 1.00 92.62 75 LEU A N 1
ATOM 620 C CA . LEU A 1 75 ? -5.039 -0.015 13.601 1.00 92.62 75 LEU A CA 1
ATOM 621 C C . LEU A 1 75 ? -4.897 1.319 14.342 1.00 92.62 75 LEU A C 1
ATOM 623 O O . LEU A 1 75 ? -3.823 1.915 14.317 1.00 92.62 75 LEU A O 1
ATOM 627 N N . ASN A 1 76 ? -5.927 1.725 15.083 1.00 93.25 76 ASN A N 1
ATOM 628 C CA . ASN A 1 76 ? -5.911 2.925 15.912 1.00 93.25 76 ASN A CA 1
ATOM 629 C C . ASN A 1 76 ? -4.823 2.859 16.993 1.00 93.25 76 ASN A C 1
ATOM 631 O O . ASN A 1 76 ? -3.964 3.730 17.074 1.00 93.25 76 ASN A O 1
ATOM 635 N N . ARG A 1 77 ? -4.788 1.779 17.788 1.00 93.12 77 ARG A N 1
ATOM 636 C CA . ARG A 1 77 ? -3.799 1.620 18.875 1.00 93.12 77 ARG A CA 1
ATOM 637 C C . ARG A 1 77 ? -2.353 1.633 18.384 1.00 93.12 77 ARG A C 1
ATOM 639 O O . ARG A 1 77 ? -1.446 1.978 19.139 1.00 93.12 77 ARG A O 1
ATOM 646 N N . THR A 1 78 ? -2.127 1.219 17.142 1.00 92.56 78 THR A N 1
ATOM 647 C CA . THR A 1 78 ? -0.790 1.116 16.550 1.00 92.56 78 THR A CA 1
ATOM 648 C C . THR A 1 78 ? -0.423 2.304 15.660 1.00 92.56 78 THR A C 1
ATOM 650 O O . THR A 1 78 ? 0.731 2.395 15.238 1.00 92.56 78 THR A O 1
ATOM 653 N N . SER A 1 79 ? -1.342 3.245 15.424 1.00 88.44 79 SER A N 1
ATOM 654 C CA . SER A 1 79 ? -1.173 4.368 14.492 1.00 88.44 79 SER A CA 1
ATOM 655 C C . SER A 1 79 ? 0.043 5.237 14.837 1.00 88.44 79 SER A C 1
ATOM 657 O O . SER A 1 79 ? 0.942 5.395 14.011 1.00 88.44 79 SER A O 1
ATOM 659 N N . VAL A 1 80 ? 0.156 5.694 16.087 1.00 86.69 80 VAL A N 1
ATOM 660 C CA . VAL A 1 80 ? 1.263 6.545 16.556 1.00 86.69 80 VAL A CA 1
ATOM 661 C C . VAL A 1 80 ? 2.607 5.835 16.409 1.00 86.69 80 VAL A C 1
ATOM 663 O O . VAL A 1 80 ? 3.575 6.403 15.897 1.00 86.69 80 VAL A O 1
ATOM 666 N N . GLY A 1 81 ? 2.690 4.572 16.840 1.00 88.19 81 GLY A N 1
ATOM 667 C CA . GLY A 1 81 ? 3.918 3.783 16.738 1.00 88.19 81 GLY A CA 1
ATOM 668 C C . GLY A 1 81 ? 4.320 3.538 15.285 1.00 88.19 81 GLY A C 1
ATOM 669 O O . GLY A 1 81 ? 5.504 3.597 14.944 1.00 88.19 81 GLY A O 1
ATOM 670 N N . ALA A 1 82 ? 3.345 3.341 14.405 1.00 87.38 82 ALA A N 1
ATOM 671 C CA . ALA A 1 82 ? 3.596 3.206 12.987 1.00 87.38 82 ALA A CA 1
ATOM 672 C C . ALA A 1 82 ? 4.114 4.514 12.359 1.00 87.38 82 ALA A C 1
ATOM 674 O O . ALA A 1 82 ? 5.139 4.511 11.671 1.00 87.38 82 ALA A O 1
ATOM 675 N N . HIS A 1 83 ? 3.462 5.641 12.648 1.00 82.25 83 HIS A N 1
ATOM 676 C CA . HIS A 1 83 ? 3.807 6.946 12.073 1.00 82.25 83 HIS A CA 1
ATOM 677 C C . HIS A 1 83 ? 5.105 7.541 12.590 1.00 82.25 83 HIS A C 1
ATOM 679 O O . HIS A 1 83 ? 5.763 8.298 11.877 1.00 82.25 83 HIS A O 1
ATOM 685 N N . THR A 1 84 ? 5.504 7.196 13.809 1.00 84.06 84 THR A N 1
ATOM 686 C CA . THR A 1 84 ? 6.726 7.726 14.418 1.00 84.06 84 THR A CA 1
ATOM 687 C C . THR A 1 84 ? 7.869 6.722 14.323 1.00 84.06 84 THR A C 1
ATOM 689 O O . THR A 1 84 ? 8.869 6.961 13.639 1.00 84.06 84 THR A O 1
ATOM 692 N N . LYS A 1 85 ? 7.732 5.569 14.985 1.00 88.56 85 LYS A N 1
ATOM 693 C CA . LYS A 1 85 ? 8.800 4.579 15.143 1.00 88.56 85 LYS A CA 1
ATOM 694 C C . LYS A 1 85 ? 9.071 3.835 13.841 1.00 88.56 85 LYS A C 1
ATOM 696 O O . LYS A 1 85 ? 10.229 3.808 13.417 1.00 88.56 85 LYS A O 1
ATOM 701 N N . CYS A 1 86 ? 8.043 3.278 13.194 1.00 90.19 86 CYS A N 1
ATOM 702 C CA . CYS A 1 86 ? 8.240 2.540 11.942 1.00 90.19 86 CYS A CA 1
ATOM 703 C C . CYS A 1 86 ? 8.708 3.463 10.816 1.00 90.19 86 CYS A C 1
ATOM 705 O O . CYS A 1 86 ? 9.736 3.182 10.206 1.00 90.19 86 CYS A O 1
ATOM 707 N N . ASN A 1 87 ? 8.077 4.627 10.628 1.00 87.38 87 ASN A N 1
ATOM 708 C CA . ASN A 1 87 ? 8.554 5.628 9.663 1.00 87.38 87 ASN A CA 1
ATOM 709 C C . ASN A 1 87 ? 10.019 6.011 9.867 1.00 87.38 87 ASN A C 1
ATOM 711 O O . ASN A 1 87 ? 10.801 5.951 8.917 1.00 87.38 87 ASN A O 1
ATOM 715 N N . ARG A 1 88 ? 10.436 6.366 11.086 1.00 87.38 88 ARG A N 1
ATOM 716 C CA . ARG A 1 88 ? 11.834 6.741 11.347 1.00 87.38 88 ARG A CA 1
ATOM 717 C C . ARG A 1 88 ? 12.805 5.598 11.039 1.00 87.38 88 ARG A C 1
ATOM 719 O O . ARG A 1 88 ? 13.842 5.827 10.406 1.00 87.38 88 ARG A O 1
ATOM 726 N N . LEU A 1 89 ? 12.481 4.386 11.487 1.00 91.06 89 LEU A N 1
ATOM 727 C CA . LEU A 1 89 ? 13.293 3.193 11.250 1.00 91.06 89 LEU A CA 1
ATOM 728 C C . LEU A 1 89 ? 13.420 2.908 9.750 1.00 91.06 89 LEU A C 1
ATOM 730 O O . LEU A 1 89 ? 14.530 2.824 9.222 1.00 91.06 89 LEU A O 1
ATOM 734 N N . CYS A 1 90 ? 12.291 2.827 9.055 1.00 90.62 90 CYS A N 1
ATOM 735 C CA . CYS A 1 90 ? 12.241 2.427 7.658 1.00 90.62 90 CYS A CA 1
ATOM 736 C C . CYS A 1 90 ? 12.828 3.481 6.724 1.00 90.62 90 CYS A C 1
ATOM 738 O O . CYS A 1 90 ? 13.529 3.113 5.786 1.00 90.62 90 CYS A O 1
ATOM 740 N N . ARG A 1 91 ? 12.672 4.782 7.016 1.00 87.44 91 ARG A N 1
ATOM 741 C CA . ARG A 1 91 ? 13.381 5.850 6.281 1.00 87.44 91 ARG A CA 1
ATOM 742 C C . ARG A 1 91 ? 14.896 5.678 6.376 1.00 87.44 91 ARG A C 1
ATOM 744 O O . ARG A 1 91 ? 15.605 5.822 5.384 1.00 87.44 91 ARG A O 1
ATOM 751 N N . THR A 1 92 ? 15.398 5.344 7.565 1.00 88.94 92 THR A N 1
ATOM 752 C CA . THR A 1 92 ? 16.838 5.142 7.791 1.00 88.94 92 THR A CA 1
ATOM 753 C C . THR A 1 92 ? 17.360 3.922 7.031 1.00 88.94 92 THR A C 1
ATOM 755 O O . THR A 1 92 ? 18.431 3.990 6.427 1.00 88.94 92 THR A O 1
ATOM 758 N N . LEU A 1 93 ? 16.605 2.820 7.038 1.00 90.12 93 LEU A N 1
ATOM 759 C CA . LEU A 1 93 ? 16.960 1.590 6.325 1.00 90.12 93 LEU A CA 1
ATOM 760 C C . LEU A 1 93 ? 16.901 1.768 4.803 1.00 90.12 93 LEU A C 1
ATOM 762 O O . LEU A 1 93 ? 17.854 1.407 4.117 1.00 90.12 93 LEU A O 1
ATOM 766 N N . ALA A 1 94 ? 15.833 2.375 4.284 1.00 88.56 94 ALA A N 1
ATOM 767 C CA . ALA A 1 94 ? 15.641 2.597 2.853 1.00 88.56 94 ALA A CA 1
ATOM 768 C C . ALA A 1 94 ? 16.709 3.523 2.254 1.00 88.56 94 ALA A C 1
ATOM 770 O O . ALA A 1 94 ? 17.267 3.220 1.203 1.00 88.56 94 ALA A O 1
ATOM 771 N N . ARG A 1 95 ? 17.087 4.605 2.951 1.00 85.88 95 ARG A N 1
ATOM 772 C CA . ARG A 1 95 ? 18.165 5.510 2.497 1.00 85.88 95 ARG A CA 1
ATOM 773 C C . ARG A 1 95 ? 19.519 4.814 2.359 1.00 85.88 95 ARG A C 1
ATOM 775 O O . ARG A 1 95 ? 20.323 5.194 1.514 1.00 85.88 95 ARG A O 1
ATOM 782 N N . ARG A 1 96 ? 19.773 3.798 3.187 1.00 88.06 96 ARG A N 1
ATOM 783 C CA . ARG A 1 96 ? 21.001 2.985 3.171 1.00 88.06 96 ARG A CA 1
ATOM 784 C C . ARG A 1 96 ? 20.851 1.714 2.336 1.00 88.06 96 ARG A C 1
ATOM 786 O O . ARG A 1 96 ? 21.707 0.835 2.402 1.00 88.06 96 ARG A O 1
ATOM 793 N N . HIS A 1 97 ? 19.755 1.577 1.595 1.00 87.81 97 HIS A N 1
ATOM 794 C CA . HIS A 1 97 ? 19.511 0.384 0.813 1.00 87.81 97 HIS A CA 1
ATOM 795 C C . HIS A 1 97 ? 20.450 0.326 -0.397 1.00 87.81 97 HIS A C 1
ATOM 797 O O . HIS A 1 97 ? 20.518 1.245 -1.220 1.00 87.81 97 HIS A O 1
ATOM 803 N N . HIS A 1 98 ? 21.153 -0.798 -0.511 1.00 87.00 98 HIS A N 1
ATOM 804 C CA . HIS A 1 98 ? 22.056 -1.092 -1.612 1.00 87.00 98 HIS A CA 1
ATOM 805 C C . HIS A 1 98 ? 21.546 -2.305 -2.387 1.00 87.00 98 HIS A C 1
ATOM 807 O O . HIS A 1 98 ? 21.226 -3.333 -1.791 1.00 87.00 98 HIS A O 1
ATOM 813 N N . ILE A 1 99 ? 21.552 -2.189 -3.717 1.00 86.06 99 ILE A N 1
ATOM 814 C CA . ILE A 1 99 ? 21.210 -3.285 -4.628 1.00 86.06 99 ILE A CA 1
ATOM 815 C C . ILE A 1 99 ? 22.167 -4.457 -4.393 1.00 86.06 99 ILE A C 1
ATOM 817 O O . ILE A 1 99 ? 23.397 -4.300 -4.457 1.00 86.06 99 ILE A O 1
ATOM 821 N N . LYS A 1 100 ? 21.604 -5.642 -4.151 1.00 88.44 100 LYS A N 1
ATOM 822 C CA . LYS A 1 100 ? 22.375 -6.874 -3.929 1.00 88.44 100 LYS A CA 1
ATOM 823 C C . LYS A 1 100 ? 22.948 -7.415 -5.244 1.00 88.44 100 LYS A C 1
ATOM 825 O O . LYS A 1 100 ? 22.479 -7.094 -6.329 1.00 88.44 100 LYS A O 1
ATOM 830 N N . MET A 1 101 ? 23.965 -8.279 -5.164 1.00 87.06 101 MET A N 1
ATOM 831 C CA . MET A 1 101 ? 24.656 -8.791 -6.361 1.00 87.06 101 MET A CA 1
ATOM 832 C C . MET A 1 101 ? 23.719 -9.492 -7.360 1.00 87.06 101 MET A C 1
ATOM 834 O O . MET A 1 101 ? 23.842 -9.271 -8.559 1.00 87.06 101 MET A O 1
ATOM 838 N N . HIS A 1 102 ? 22.757 -10.283 -6.881 1.00 87.62 102 HIS A N 1
ATOM 839 C CA . HIS A 1 102 ? 21.800 -10.974 -7.753 1.00 87.62 102 HIS A CA 1
ATOM 840 C C . HIS A 1 102 ? 20.865 -10.008 -8.499 1.00 87.62 102 HIS A C 1
ATOM 842 O O . HIS A 1 102 ? 20.512 -10.261 -9.644 1.00 87.62 102 HIS A O 1
ATOM 848 N N . GLU A 1 103 ? 20.501 -8.876 -7.892 1.00 88.38 103 GLU A N 1
ATOM 849 C CA . GLU A 1 103 ? 19.704 -7.841 -8.560 1.00 88.38 103 GLU A CA 1
ATOM 850 C C . GLU A 1 103 ? 20.527 -7.100 -9.618 1.00 88.38 103 GLU A C 1
ATOM 852 O O . GLU A 1 103 ? 20.024 -6.799 -10.696 1.00 88.38 103 GLU A O 1
ATOM 857 N N . LYS A 1 104 ? 21.824 -6.873 -9.362 1.00 87.00 104 LYS A N 1
ATOM 858 C CA . LYS A 1 104 ? 22.738 -6.346 -10.388 1.00 87.00 104 LYS A CA 1
ATOM 859 C C . LYS A 1 104 ? 22.838 -7.302 -11.575 1.00 87.00 104 LYS A C 1
ATOM 861 O O . LYS A 1 104 ? 22.754 -6.864 -12.714 1.00 87.00 104 LYS A O 1
ATOM 866 N N . GLN A 1 105 ? 23.001 -8.599 -11.313 1.00 88.50 105 GLN A N 1
ATOM 867 C CA . GLN A 1 105 ? 23.037 -9.633 -12.354 1.00 88.50 105 GLN A CA 1
ATOM 868 C C . GLN A 1 105 ? 21.738 -9.672 -13.164 1.00 88.50 105 GLN A C 1
ATOM 870 O O . GLN A 1 105 ? 21.792 -9.774 -14.385 1.00 88.50 105 GLN A O 1
ATOM 875 N N . TYR A 1 106 ? 20.592 -9.538 -12.497 1.00 89.12 106 TYR A N 1
ATOM 876 C CA . TYR A 1 106 ? 19.293 -9.438 -13.152 1.00 89.12 106 TYR A CA 1
ATOM 877 C C . TYR A 1 106 ? 19.221 -8.242 -14.115 1.00 89.12 106 TYR A C 1
ATOM 879 O O . TYR A 1 106 ? 18.894 -8.436 -15.281 1.00 89.12 106 TYR A O 1
ATOM 887 N N . LEU A 1 107 ? 19.625 -7.047 -13.669 1.00 86.75 107 LEU A N 1
ATOM 888 C CA . LEU A 1 107 ? 19.652 -5.839 -14.506 1.00 86.75 107 LEU A CA 1
ATOM 889 C C . LEU A 1 107 ? 20.604 -5.937 -15.706 1.00 86.75 107 LEU A C 1
ATOM 891 O O . LEU A 1 107 ? 20.309 -5.417 -16.781 1.00 86.75 107 LEU A O 1
ATOM 895 N N . TYR A 1 108 ? 21.747 -6.610 -15.543 1.00 84.00 108 TYR A N 1
ATOM 896 C CA . TYR A 1 108 ? 22.627 -6.901 -16.676 1.00 84.00 108 TYR A CA 1
ATOM 897 C C . TYR A 1 108 ? 21.950 -7.833 -17.687 1.00 84.00 108 TYR A C 1
ATOM 899 O O . TYR A 1 108 ? 22.076 -7.622 -18.890 1.00 84.00 108 TYR A O 1
ATOM 907 N N . GLY A 1 109 ? 21.209 -8.837 -17.209 1.00 85.75 109 GLY A N 1
ATOM 908 C CA . GLY A 1 109 ? 20.464 -9.767 -18.058 1.00 85.75 109 GLY A CA 1
ATOM 909 C C . GLY A 1 109 ? 19.318 -9.117 -18.839 1.00 85.75 109 GLY A C 1
ATOM 910 O O . GLY A 1 109 ? 18.981 -9.595 -19.916 1.00 85.75 109 GLY A O 1
ATOM 911 N N . THR A 1 110 ? 18.748 -8.015 -18.343 1.00 84.75 110 THR A N 1
ATOM 912 C CA . THR A 1 110 ? 17.672 -7.264 -19.016 1.00 84.75 110 THR A CA 1
ATOM 913 C C . THR A 1 110 ? 18.181 -6.204 -19.995 1.00 84.75 110 THR A C 1
ATOM 915 O O . THR A 1 110 ? 17.375 -5.463 -20.547 1.00 84.75 110 THR A O 1
ATOM 918 N N . SER A 1 111 ? 19.498 -6.113 -20.231 1.00 83.19 111 SER A N 1
ATOM 919 C CA . SER A 1 111 ? 20.123 -5.093 -21.097 1.00 83.19 111 SER A CA 1
ATOM 920 C C . SER A 1 111 ? 19.759 -3.648 -20.720 1.00 83.19 111 SER A C 1
ATOM 922 O O . SER A 1 111 ? 19.690 -2.771 -21.581 1.00 83.19 111 SER A O 1
ATOM 924 N N . SER A 1 112 ? 19.526 -3.392 -19.429 1.00 86.25 112 SER A N 1
ATOM 925 C CA . SER A 1 112 ? 19.049 -2.093 -18.959 1.00 86.25 112 SER A CA 1
ATOM 926 C C . SER A 1 112 ? 20.110 -0.997 -19.077 1.00 86.25 112 SER A C 1
ATOM 928 O O . SER A 1 112 ? 21.283 -1.196 -18.748 1.00 86.25 112 SER A O 1
ATOM 930 N N . ASN A 1 113 ? 19.695 0.191 -19.513 1.00 89.00 113 ASN A N 1
ATOM 931 C CA . ASN A 1 113 ? 20.579 1.352 -19.631 1.00 89.00 113 ASN A CA 1
ATOM 932 C C . ASN A 1 113 ? 20.822 2.040 -18.268 1.00 89.00 113 ASN A C 1
ATOM 934 O O . ASN A 1 113 ? 20.222 1.699 -17.250 1.00 89.00 113 ASN A O 1
ATOM 938 N N . SER A 1 114 ? 21.703 3.045 -18.224 1.00 88.38 114 SER A N 1
ATOM 939 C CA . SER A 1 114 ? 22.051 3.740 -16.973 1.00 88.38 114 SER A CA 1
ATOM 940 C C . SER A 1 114 ? 20.866 4.439 -16.291 1.00 88.38 114 SER A C 1
ATOM 942 O O . SER A 1 114 ? 20.829 4.502 -15.060 1.00 88.38 114 SER A O 1
ATOM 944 N N . VAL A 1 115 ? 19.892 4.935 -17.060 1.00 90.12 115 VAL A N 1
ATOM 945 C CA . VAL A 1 115 ? 18.669 5.569 -16.541 1.00 90.12 115 VAL A CA 1
ATOM 946 C C . VAL A 1 115 ? 17.772 4.524 -15.889 1.00 90.12 115 VAL A C 1
ATOM 948 O O . VAL A 1 115 ? 17.317 4.721 -14.765 1.00 90.12 115 VAL A O 1
ATOM 951 N N . GLU A 1 116 ? 17.577 3.387 -16.549 1.00 90.69 116 GLU A N 1
ATOM 952 C CA . GLU A 1 116 ? 16.803 2.259 -16.026 1.00 90.69 116 GLU A CA 1
ATOM 953 C C . GLU A 1 116 ? 17.441 1.651 -14.776 1.00 90.69 116 GLU A C 1
ATOM 955 O O . GLU A 1 116 ? 16.747 1.358 -13.805 1.00 90.69 116 GLU A O 1
ATOM 960 N N . VAL A 1 117 ? 18.771 1.524 -14.747 1.00 89.75 117 VAL A N 1
ATOM 961 C CA . VAL A 1 117 ? 19.506 1.069 -13.557 1.00 89.75 117 VAL A CA 1
ATOM 962 C C . VAL A 1 117 ? 19.298 2.035 -12.388 1.00 89.75 117 VAL A C 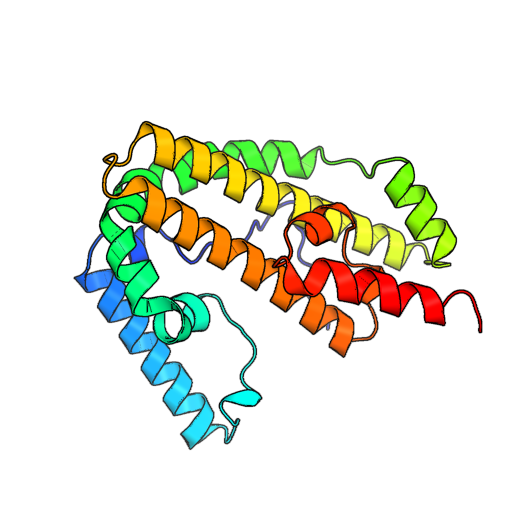1
ATOM 964 O O . VAL A 1 117 ? 19.063 1.602 -11.257 1.00 89.75 117 VAL A O 1
ATOM 967 N N . TYR A 1 118 ? 19.349 3.345 -12.641 1.00 89.19 118 TYR A N 1
ATOM 968 C CA . TYR A 1 118 ? 19.055 4.345 -11.616 1.00 89.19 118 TYR A CA 1
ATOM 969 C C . TYR A 1 118 ? 17.594 4.270 -11.151 1.00 89.19 118 TYR A C 1
ATOM 971 O O . TYR A 1 118 ? 17.334 4.315 -9.948 1.00 89.19 118 TYR A O 1
ATOM 979 N N . GLN A 1 119 ? 16.642 4.100 -12.069 1.00 89.94 119 GLN A N 1
ATOM 980 C CA . GLN A 1 119 ? 15.226 3.940 -11.741 1.00 89.94 119 GLN A CA 1
ATOM 981 C C . GLN A 1 119 ? 14.981 2.686 -10.896 1.00 89.94 119 GLN A C 1
ATOM 983 O O . GLN A 1 119 ? 14.336 2.780 -9.853 1.00 89.94 119 GLN A O 1
ATOM 988 N N . TYR A 1 120 ? 15.549 1.540 -11.277 1.00 91.81 120 TYR A N 1
ATOM 989 C CA . TYR A 1 120 ? 15.478 0.309 -10.489 1.00 91.81 120 TYR A CA 1
ATOM 990 C C . TYR A 1 120 ? 16.033 0.523 -9.080 1.00 91.81 120 TYR A C 1
ATOM 992 O O . TYR A 1 120 ? 15.468 0.029 -8.105 1.00 91.81 120 TYR A O 1
ATOM 1000 N N . TRP A 1 121 ? 17.119 1.290 -8.933 1.00 89.19 121 TRP A N 1
ATOM 1001 C CA . TRP A 1 121 ? 17.661 1.619 -7.615 1.00 89.19 121 TRP A CA 1
ATOM 1002 C C . TRP A 1 121 ? 16.683 2.428 -6.760 1.00 89.19 121 TRP A C 1
ATOM 1004 O O . TRP A 1 121 ? 16.492 2.100 -5.587 1.00 89.19 121 TRP A O 1
ATOM 1014 N N . GLN A 1 122 ? 16.032 3.442 -7.333 1.00 88.62 122 GLN A N 1
ATOM 1015 C CA . GLN A 1 122 ? 15.016 4.225 -6.624 1.00 88.62 122 GLN A CA 1
ATOM 1016 C C . GLN A 1 122 ? 13.812 3.361 -6.228 1.00 88.62 122 GLN A C 1
ATOM 1018 O O . GLN A 1 122 ? 13.388 3.388 -5.072 1.00 88.62 122 GLN A O 1
ATOM 1023 N N . LEU A 1 123 ? 13.332 2.514 -7.141 1.00 89.69 123 LEU A N 1
ATOM 1024 C CA . LEU A 1 123 ? 12.269 1.550 -6.850 1.00 89.69 123 LEU A CA 1
ATOM 1025 C C . LEU A 1 123 ? 12.694 0.554 -5.763 1.00 89.69 123 LEU A C 1
ATOM 1027 O O . LEU A 1 123 ? 11.904 0.223 -4.885 1.00 89.69 123 LEU A O 1
ATOM 1031 N N . SER A 1 124 ? 13.956 0.123 -5.747 1.00 91.25 124 SER A N 1
ATOM 1032 C CA . SER A 1 124 ? 14.486 -0.771 -4.707 1.00 91.25 124 SER A CA 1
ATOM 1033 C C . SER A 1 124 ? 14.480 -0.109 -3.327 1.00 91.25 124 SER A C 1
ATOM 1035 O O . SER A 1 124 ? 14.127 -0.752 -2.338 1.00 91.25 124 SER A O 1
ATOM 1037 N N . LYS A 1 125 ? 14.805 1.190 -3.239 1.00 90.88 125 LYS A N 1
ATOM 1038 C CA . LYS A 1 125 ? 14.661 1.959 -1.989 1.00 90.88 125 LYS A CA 1
ATOM 1039 C C . LYS A 1 125 ? 13.199 2.029 -1.540 1.00 90.88 125 LYS A C 1
ATOM 1041 O O . LYS A 1 125 ? 12.928 1.828 -0.355 1.00 90.88 125 LYS A O 1
ATOM 1046 N N . GLN A 1 126 ? 12.266 2.280 -2.464 1.00 88.19 126 GLN A N 1
ATOM 1047 C CA . GLN A 1 126 ? 10.828 2.279 -2.171 1.00 88.19 126 GLN A CA 1
ATOM 1048 C C . GLN A 1 126 ? 10.374 0.910 -1.646 1.00 88.19 126 GLN A C 1
ATOM 1050 O O . GLN A 1 126 ? 9.772 0.835 -0.577 1.00 88.19 126 GLN A O 1
ATOM 1055 N N . CYS A 1 127 ? 10.735 -0.171 -2.334 1.00 90.50 127 CYS A N 1
ATOM 1056 C CA . CYS A 1 127 ? 10.444 -1.542 -1.923 1.00 90.50 127 CYS A CA 1
ATOM 1057 C C . CYS A 1 127 ? 10.976 -1.859 -0.525 1.00 90.50 127 CYS A C 1
ATOM 1059 O O . CYS A 1 127 ? 10.246 -2.365 0.327 1.00 90.50 127 CYS A O 1
ATOM 1061 N N . ALA A 1 128 ? 12.233 -1.504 -0.250 1.00 91.88 128 ALA A N 1
ATOM 1062 C CA . ALA A 1 128 ? 12.831 -1.690 1.066 1.00 91.88 128 ALA A CA 1
ATOM 1063 C C . ALA A 1 128 ? 12.069 -0.925 2.161 1.00 91.88 128 ALA A C 1
ATOM 1065 O O . ALA A 1 128 ? 11.895 -1.444 3.265 1.00 91.88 128 ALA A O 1
ATOM 1066 N N . PHE A 1 129 ? 11.588 0.286 1.862 1.00 90.44 129 PHE A N 1
ATOM 1067 C CA . PHE A 1 129 ? 10.747 1.049 2.781 1.00 90.44 129 PHE A CA 1
ATOM 1068 C C . PHE A 1 129 ? 9.409 0.348 3.044 1.00 90.44 129 PHE A C 1
ATOM 1070 O O . PHE A 1 129 ? 9.050 0.163 4.204 1.00 90.44 129 PHE A O 1
ATOM 1077 N N . GLN A 1 130 ? 8.699 -0.074 1.995 1.00 90.56 130 GLN A N 1
ATOM 1078 C CA . GLN A 1 130 ? 7.386 -0.719 2.103 1.00 90.56 130 GLN A CA 1
ATOM 1079 C C . GLN A 1 130 ? 7.456 -2.043 2.871 1.00 90.56 130 GLN A C 1
ATOM 1081 O O . GLN A 1 130 ? 6.696 -2.248 3.814 1.00 90.56 130 GLN A O 1
ATOM 1086 N N . ILE A 1 131 ? 8.431 -2.895 2.545 1.00 92.38 131 ILE A N 1
ATOM 1087 C CA . ILE A 1 131 ? 8.667 -4.161 3.252 1.00 92.38 131 ILE A CA 1
ATOM 1088 C C . ILE A 1 131 ? 9.005 -3.903 4.725 1.00 92.38 131 ILE A C 1
ATOM 1090 O O . ILE A 1 131 ? 8.464 -4.557 5.615 1.00 92.38 131 ILE A O 1
ATOM 1094 N N . CYS A 1 132 ? 9.866 -2.920 5.006 1.00 93.50 132 CYS A N 1
ATOM 1095 C CA . CYS A 1 132 ? 10.183 -2.550 6.382 1.00 93.50 132 CYS A CA 1
ATOM 1096 C C . CYS A 1 132 ? 8.943 -2.082 7.150 1.00 93.50 132 CYS A C 1
ATOM 1098 O O . CYS A 1 132 ? 8.773 -2.445 8.313 1.00 93.50 132 CYS A O 1
ATOM 1100 N N . GLN A 1 133 ? 8.078 -1.282 6.524 1.00 91.75 133 GLN A N 1
ATOM 1101 C CA . GLN A 1 133 ? 6.861 -0.795 7.164 1.00 91.75 133 GLN A CA 1
ATOM 1102 C C . GLN A 1 133 ? 5.893 -1.924 7.476 1.00 91.75 133 GLN A C 1
ATOM 1104 O O . GLN A 1 133 ? 5.380 -1.975 8.593 1.00 91.75 133 GLN A O 1
ATOM 1109 N N . LEU A 1 134 ? 5.678 -2.828 6.518 1.00 93.00 134 LEU A N 1
ATOM 1110 C CA . LEU A 1 134 ? 4.865 -4.021 6.706 1.00 93.00 134 LEU A CA 1
ATOM 1111 C C . LEU A 1 134 ? 5.357 -4.812 7.923 1.00 93.00 134 LEU A C 1
ATOM 1113 O O . LEU A 1 134 ? 4.602 -5.014 8.871 1.00 93.00 134 LEU A O 1
ATOM 1117 N N . GLU A 1 135 ? 6.634 -5.188 7.950 1.00 95.25 135 GLU A N 1
ATOM 1118 C CA . GLU A 1 135 ? 7.178 -6.016 9.031 1.00 95.25 135 GLU A CA 1
ATOM 1119 C C . GLU A 1 135 ? 7.236 -5.275 10.375 1.00 95.25 135 GLU A C 1
ATOM 1121 O O . GLU A 1 135 ? 6.848 -5.826 11.405 1.00 95.25 135 GLU A O 1
ATOM 1126 N N . CYS A 1 136 ? 7.617 -3.994 10.389 1.00 95.06 136 CYS A N 1
ATOM 1127 C CA . CYS A 1 136 ? 7.613 -3.190 11.613 1.00 95.06 136 CYS A CA 1
ATOM 1128 C C . CYS A 1 136 ? 6.205 -3.049 12.205 1.00 95.06 136 CYS A C 1
ATOM 1130 O O . CYS A 1 136 ? 6.023 -3.177 13.418 1.00 95.06 136 CYS A O 1
ATOM 1132 N N . ARG A 1 137 ? 5.196 -2.805 11.362 1.00 93.88 137 ARG A N 1
ATOM 1133 C CA . ARG A 1 137 ? 3.801 -2.692 11.799 1.00 93.88 137 ARG A CA 1
ATOM 1134 C C . ARG A 1 137 ? 3.243 -4.042 12.250 1.00 93.88 137 ARG A C 1
ATOM 1136 O O . ARG A 1 137 ? 2.538 -4.064 13.253 1.00 93.88 137 ARG A O 1
ATOM 1143 N N . LYS A 1 138 ? 3.600 -5.158 11.602 1.00 95.19 138 LYS A N 1
ATOM 1144 C CA . LYS A 1 138 ? 3.228 -6.512 12.064 1.00 95.19 138 LYS A CA 1
ATOM 1145 C C . LYS A 1 138 ? 3.749 -6.775 13.472 1.00 95.19 138 LYS A C 1
ATOM 1147 O O . LYS A 1 138 ? 2.985 -7.196 14.338 1.00 95.19 138 LYS A O 1
ATOM 1152 N N . GLU A 1 139 ? 5.017 -6.462 13.729 1.00 96.56 139 GLU A N 1
ATOM 1153 C CA . GLU A 1 139 ? 5.595 -6.561 15.074 1.00 96.56 139 GLU A CA 1
ATOM 1154 C C . GLU A 1 139 ? 4.896 -5.636 16.073 1.00 96.56 139 GLU A C 1
ATOM 1156 O O . GLU A 1 139 ? 4.597 -6.036 17.197 1.00 96.56 139 GLU A O 1
ATOM 1161 N N . LEU A 1 140 ? 4.575 -4.404 15.678 1.00 94.19 140 LEU A N 1
ATOM 1162 C CA . LEU A 1 140 ? 3.843 -3.480 16.540 1.00 94.19 140 LEU A CA 1
ATOM 1163 C C . LEU A 1 140 ? 2.449 -4.021 16.903 1.00 94.19 140 LEU A C 1
ATOM 1165 O O . LEU A 1 140 ? 2.080 -4.010 18.075 1.00 94.19 140 LEU A O 1
ATOM 1169 N N . MET A 1 141 ? 1.706 -4.549 15.928 1.00 95.38 141 MET A N 1
ATOM 1170 C CA . MET A 1 141 ? 0.383 -5.147 16.136 1.00 95.38 141 MET A CA 1
ATOM 1171 C C . MET A 1 141 ? 0.439 -6.373 17.044 1.00 95.38 141 MET A C 1
ATOM 1173 O O . MET A 1 141 ? -0.372 -6.479 17.961 1.00 95.38 141 MET A O 1
ATOM 1177 N N . ARG A 1 142 ? 1.426 -7.258 16.859 1.00 96.56 142 ARG A N 1
ATOM 1178 C CA . ARG A 1 142 ? 1.636 -8.431 17.728 1.00 96.56 142 ARG A CA 1
ATOM 1179 C C . ARG A 1 142 ? 1.850 -8.052 19.193 1.00 96.56 142 ARG A C 1
ATOM 1181 O O . ARG A 1 142 ? 1.422 -8.791 20.071 1.00 96.56 142 ARG A O 1
ATOM 1188 N N . ASN A 1 143 ? 2.498 -6.915 19.442 1.00 95.44 143 ASN A N 1
ATOM 1189 C CA . ASN A 1 143 ? 2.854 -6.467 20.788 1.00 95.44 143 ASN A CA 1
ATOM 1190 C C . ASN A 1 143 ? 1.781 -5.598 21.465 1.00 95.44 143 ASN A C 1
ATOM 1192 O O . ASN A 1 143 ? 1.751 -5.527 22.691 1.00 95.44 143 ASN A O 1
ATOM 1196 N N . VAL A 1 144 ? 0.944 -4.898 20.693 1.00 94.81 144 VAL A N 1
ATOM 1197 C CA . VAL A 1 144 ? 0.012 -3.880 21.218 1.00 94.81 144 VAL A CA 1
ATOM 1198 C C . VAL A 1 144 ? -1.451 -4.322 21.146 1.00 94.81 144 VAL A C 1
ATOM 1200 O O . VAL A 1 144 ? -2.256 -3.923 21.989 1.00 94.81 144 VAL A O 1
ATOM 1203 N N . CYS A 1 145 ? -1.829 -5.109 20.140 1.00 95.12 145 CYS A N 1
ATOM 1204 C CA . CYS A 1 145 ? -3.227 -5.463 19.916 1.00 95.12 145 CYS A CA 1
ATOM 1205 C C . CYS A 1 145 ? -3.672 -6.646 20.779 1.00 95.12 145 CYS A C 1
ATOM 1207 O O . CYS A 1 145 ? -2.873 -7.499 21.166 1.00 95.12 145 CYS A O 1
ATOM 1209 N N . ALA A 1 146 ? -4.970 -6.691 21.088 1.00 93.94 146 ALA A N 1
ATOM 1210 C CA . ALA A 1 146 ? -5.544 -7.808 21.826 1.00 93.94 146 ALA A CA 1
ATOM 1211 C C . ALA A 1 146 ? -5.511 -9.076 20.961 1.00 93.94 146 ALA A C 1
ATOM 1213 O O . ALA A 1 146 ? -5.735 -9.008 19.754 1.00 93.94 146 ALA A O 1
ATOM 1214 N N . SER A 1 147 ? -5.278 -10.245 21.565 1.00 91.38 147 SER A N 1
ATOM 1215 C CA . SER A 1 147 ? -5.078 -11.500 20.822 1.00 91.38 147 SER A CA 1
ATOM 1216 C C . SER A 1 147 ? -6.233 -11.861 19.876 1.00 91.38 147 SER A C 1
ATOM 1218 O O . SER A 1 147 ? -5.996 -12.478 18.842 1.00 91.38 147 SER A O 1
ATOM 1220 N N . ASN A 1 148 ? -7.465 -11.458 20.205 1.00 92.38 148 ASN A N 1
ATOM 1221 C CA . ASN A 1 148 ? -8.656 -11.654 19.373 1.00 92.38 148 ASN A CA 1
ATOM 1222 C C . ASN A 1 148 ? -8.770 -10.665 18.194 1.00 92.38 148 ASN A C 1
ATOM 1224 O O . ASN A 1 148 ? -9.523 -10.932 17.265 1.00 92.38 148 ASN A O 1
ATOM 1228 N N . GLU A 1 149 ? -8.041 -9.547 18.216 1.00 92.50 149 GLU A N 1
ATOM 1229 C CA . GLU A 1 149 ? -7.985 -8.543 17.140 1.00 92.50 149 GLU A CA 1
ATOM 1230 C C . GLU A 1 149 ? -6.757 -8.753 16.235 1.00 92.50 149 GLU A C 1
ATOM 1232 O O . GLU A 1 149 ? -6.784 -8.418 15.050 1.00 92.50 149 GLU A O 1
ATOM 1237 N N . THR A 1 150 ? -5.673 -9.320 16.780 1.00 94.31 150 THR A N 1
ATOM 1238 C CA . THR A 1 150 ? -4.360 -9.387 16.124 1.00 94.31 150 THR A CA 1
ATOM 1239 C C . THR A 1 150 ? -4.386 -10.109 14.781 1.00 94.31 150 THR A C 1
ATOM 1241 O O . THR A 1 150 ? -3.807 -9.600 13.829 1.00 94.31 150 THR A O 1
ATOM 1244 N N . VAL A 1 151 ? -5.046 -11.267 14.670 1.00 95.31 151 VAL A N 1
ATOM 1245 C CA . VAL A 1 151 ? -5.046 -12.048 13.416 1.00 95.31 151 VAL A CA 1
ATOM 1246 C C . VAL A 1 151 ? -5.687 -11.251 12.276 1.00 95.31 151 VAL A C 1
ATOM 1248 O O . VAL A 1 151 ? -5.032 -10.998 11.271 1.00 95.31 151 VAL A O 1
ATOM 1251 N N . GLY A 1 152 ? -6.912 -10.753 12.472 1.00 94.56 152 GLY A N 1
ATOM 1252 C CA . GLY A 1 152 ? -7.611 -9.971 11.449 1.00 94.56 152 GLY A CA 1
ATOM 1253 C C . GLY A 1 152 ? -6.893 -8.666 11.094 1.00 94.56 152 GLY A C 1
ATOM 1254 O O . GLY A 1 152 ? -6.867 -8.267 9.929 1.00 94.56 152 GLY A O 1
ATOM 1255 N N . ALA A 1 153 ? -6.250 -8.014 12.067 1.00 94.50 153 ALA A N 1
ATOM 1256 C CA . ALA A 1 153 ? -5.462 -6.813 11.811 1.00 94.50 153 ALA A CA 1
ATOM 1257 C C . ALA A 1 153 ? -4.187 -7.093 11.004 1.00 94.50 153 ALA A C 1
ATOM 1259 O O . ALA A 1 153 ? -3.873 -6.335 10.084 1.00 94.50 153 ALA A O 1
ATOM 1260 N N . LEU A 1 154 ? -3.482 -8.188 11.303 1.00 95.81 154 LEU A N 1
ATOM 1261 C CA . LEU A 1 154 ? -2.323 -8.626 10.523 1.00 95.81 154 LEU A CA 1
ATOM 1262 C C . LEU A 1 154 ? -2.725 -8.983 9.090 1.00 95.81 154 LEU A C 1
ATOM 1264 O O . LEU A 1 154 ? -2.039 -8.559 8.164 1.00 95.81 154 LEU A O 1
ATOM 1268 N N . ASP A 1 155 ? -3.844 -9.684 8.907 1.00 94.81 155 ASP A N 1
ATOM 1269 C CA . ASP A 1 155 ? -4.362 -10.035 7.581 1.00 94.81 155 ASP A CA 1
ATOM 1270 C C . ASP A 1 155 ? -4.749 -8.782 6.785 1.00 94.81 155 ASP A C 1
ATOM 1272 O O . ASP A 1 155 ? -4.421 -8.667 5.609 1.00 94.81 155 ASP A O 1
ATOM 1276 N N . THR A 1 156 ? -5.396 -7.807 7.434 1.00 93.69 156 THR A N 1
ATOM 1277 C CA . THR A 1 156 ? -5.737 -6.505 6.825 1.00 93.69 156 THR A CA 1
ATOM 1278 C C . THR A 1 156 ? -4.491 -5.756 6.367 1.00 93.69 156 THR A C 1
ATOM 1280 O O . THR A 1 156 ? -4.449 -5.211 5.265 1.00 93.69 156 THR A O 1
ATOM 1283 N N . LEU A 1 157 ? -3.464 -5.717 7.218 1.00 93.56 157 LEU A N 1
ATOM 1284 C CA . LEU A 1 157 ? -2.210 -5.042 6.916 1.00 93.56 157 LEU A CA 1
ATOM 1285 C C . LEU A 1 157 ? -1.462 -5.737 5.771 1.00 93.56 157 LEU A C 1
ATOM 1287 O O . LEU A 1 157 ? -0.954 -5.061 4.881 1.00 93.56 157 LEU A O 1
ATOM 1291 N N . GLN A 1 158 ? -1.391 -7.067 5.797 1.00 93.81 158 GLN A N 1
ATOM 1292 C CA . GLN A 1 158 ? -0.737 -7.862 4.763 1.00 93.81 158 GLN A CA 1
ATOM 1293 C C . GLN A 1 158 ? -1.445 -7.684 3.412 1.00 93.81 158 GLN A C 1
ATOM 1295 O O . GLN A 1 158 ? -0.780 -7.319 2.446 1.00 93.81 158 GLN A O 1
ATOM 1300 N N . ASP A 1 159 ? -2.774 -7.841 3.362 1.00 93.06 159 ASP A N 1
ATOM 1301 C CA . ASP A 1 159 ? -3.575 -7.670 2.138 1.00 93.06 159 ASP A CA 1
ATOM 1302 C C . ASP A 1 159 ? -3.346 -6.283 1.521 1.00 93.06 159 ASP A C 1
ATOM 1304 O O . ASP A 1 159 ? -3.043 -6.181 0.334 1.00 93.06 159 ASP A O 1
ATOM 1308 N N . TYR A 1 160 ? -3.348 -5.220 2.334 1.00 91.81 160 TYR A N 1
ATOM 1309 C CA . TYR A 1 160 ? -3.059 -3.869 1.850 1.00 91.81 160 TYR A CA 1
ATOM 1310 C C . TYR A 1 160 ? -1.707 -3.771 1.119 1.00 91.81 160 TYR A C 1
ATOM 1312 O O . TYR A 1 160 ? -1.642 -3.265 -0.002 1.00 91.81 160 TYR A O 1
ATOM 1320 N N . TYR A 1 161 ? -0.619 -4.233 1.747 1.00 91.31 161 TYR A N 1
ATOM 1321 C CA . TYR A 1 161 ? 0.724 -4.104 1.169 1.00 91.31 161 TYR A CA 1
ATOM 1322 C C . TYR A 1 161 ? 0.909 -4.985 -0.066 1.00 91.31 161 TYR A C 1
ATOM 1324 O O . TYR A 1 161 ? 1.565 -4.563 -1.018 1.00 91.31 161 TYR A O 1
ATOM 1332 N N . GLU A 1 162 ? 0.323 -6.182 -0.072 1.00 91.75 162 GLU A N 1
ATOM 1333 C CA . GLU A 1 162 ? 0.365 -7.072 -1.232 1.00 91.75 162 GLU A CA 1
ATOM 1334 C C . GLU A 1 162 ? -0.350 -6.451 -2.438 1.00 91.75 162 GLU A C 1
ATOM 1336 O O . GLU A 1 162 ? 0.179 -6.485 -3.552 1.00 91.75 162 GLU A O 1
ATOM 1341 N N . TYR A 1 163 ? -1.525 -5.845 -2.231 1.00 91.00 163 TYR A N 1
ATOM 1342 C CA . TYR A 1 163 ? -2.275 -5.192 -3.306 1.00 91.00 163 TYR A CA 1
ATOM 1343 C C . TYR A 1 163 ? -1.632 -3.884 -3.780 1.00 91.00 163 TYR A C 1
ATOM 1345 O O . TYR A 1 163 ? -1.651 -3.627 -4.981 1.00 91.00 163 TYR A O 1
ATOM 1353 N N . ASP A 1 164 ? -1.009 -3.100 -2.895 1.00 89.31 164 ASP A N 1
ATOM 13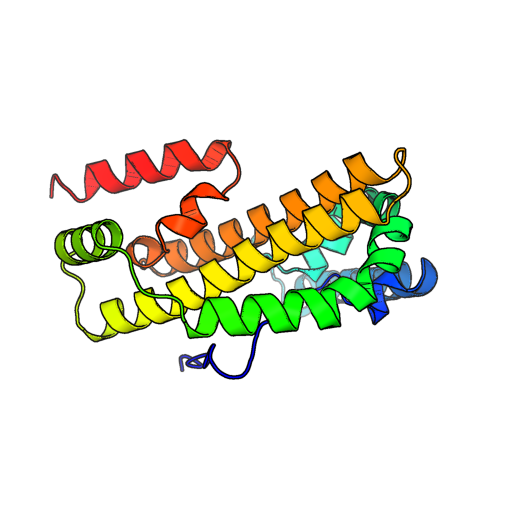54 C CA . ASP A 1 164 ? -0.240 -1.914 -3.300 1.00 89.31 164 ASP A CA 1
ATOM 1355 C C . ASP A 1 164 ? 0.955 -2.293 -4.191 1.00 89.31 164 ASP A C 1
ATOM 1357 O O . ASP A 1 164 ? 1.165 -1.707 -5.253 1.00 89.31 164 ASP A O 1
ATOM 1361 N N . MET A 1 165 ? 1.719 -3.321 -3.809 1.00 90.06 165 MET A N 1
ATOM 1362 C CA . MET A 1 165 ? 2.821 -3.820 -4.642 1.00 90.06 165 MET A CA 1
ATOM 1363 C C . MET A 1 165 ? 2.320 -4.428 -5.955 1.00 90.06 165 MET A C 1
ATOM 1365 O O . MET A 1 165 ? 2.981 -4.306 -6.989 1.00 90.06 165 MET A O 1
ATOM 1369 N N . PHE A 1 166 ? 1.154 -5.074 -5.932 1.00 91.06 166 PHE A N 1
ATOM 1370 C CA . PHE A 1 166 ? 0.534 -5.621 -7.131 1.00 91.06 166 PHE A CA 1
ATOM 1371 C C . PHE A 1 166 ? 0.075 -4.527 -8.102 1.00 91.06 166 PHE A C 1
ATOM 1373 O O . PHE A 1 166 ? 0.323 -4.656 -9.301 1.00 91.06 166 PHE A O 1
ATOM 1380 N N . ASP A 1 167 ? -0.530 -3.439 -7.619 1.00 89.06 167 ASP A N 1
ATOM 1381 C CA . ASP A 1 167 ? -0.908 -2.313 -8.480 1.00 89.06 167 ASP A CA 1
ATOM 1382 C C . ASP A 1 167 ? 0.319 -1.612 -9.078 1.00 89.06 167 ASP A C 1
ATOM 1384 O O . ASP A 1 167 ? 0.324 -1.311 -10.271 1.00 89.06 167 ASP A O 1
ATOM 1388 N N . GLN A 1 168 ? 1.405 -1.460 -8.310 1.00 89.25 168 GLN A N 1
ATOM 1389 C CA . GLN A 1 168 ? 2.677 -0.965 -8.851 1.00 89.25 168 GLN A CA 1
ATOM 1390 C C . GLN A 1 168 ? 3.187 -1.843 -10.001 1.00 89.25 168 GLN A C 1
ATOM 1392 O O . GLN A 1 168 ? 3.540 -1.325 -11.061 1.00 89.25 168 GLN A O 1
ATOM 1397 N N . LEU A 1 169 ? 3.189 -3.171 -9.831 1.00 91.31 169 LEU A N 1
ATOM 1398 C CA . LEU A 1 169 ? 3.577 -4.093 -10.901 1.00 91.31 169 LEU A CA 1
ATOM 1399 C C . LEU A 1 169 ? 2.644 -3.977 -12.115 1.00 91.31 169 LEU A C 1
ATOM 1401 O O . LEU A 1 169 ? 3.126 -3.976 -13.249 1.00 91.31 169 LEU A O 1
ATOM 1405 N N . ARG A 1 170 ? 1.328 -3.873 -11.898 1.00 88.75 170 ARG A N 1
ATOM 1406 C CA . ARG A 1 170 ? 0.344 -3.711 -12.977 1.00 88.75 170 ARG A CA 1
ATOM 1407 C C . ARG A 1 170 ? 0.610 -2.435 -13.773 1.00 88.75 170 ARG A C 1
ATOM 1409 O O . ARG A 1 170 ? 0.798 -2.516 -14.977 1.0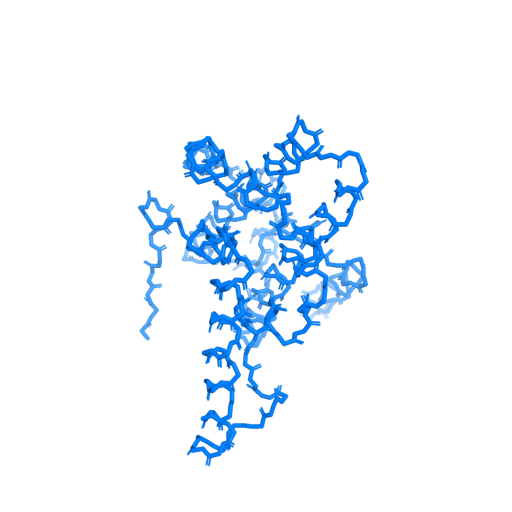0 88.75 170 ARG A O 1
ATOM 1416 N N . SER A 1 171 ? 0.755 -1.300 -13.093 1.00 88.00 171 SER A N 1
ATOM 1417 C CA . SER A 1 171 ? 1.076 -0.002 -13.701 1.00 88.00 171 SER A CA 1
ATOM 1418 C C . SER A 1 171 ? 2.363 -0.043 -14.538 1.00 88.00 171 SER A C 1
ATOM 1420 O O . SER A 1 171 ? 2.429 0.492 -15.649 1.00 88.00 171 SER A O 1
ATOM 1422 N N . MET A 1 172 ? 3.391 -0.741 -14.043 1.00 89.88 172 MET A N 1
ATOM 1423 C CA . MET A 1 172 ? 4.639 -0.942 -14.784 1.00 89.88 172 MET A CA 1
ATOM 1424 C C . MET A 1 172 ? 4.464 -1.866 -15.992 1.00 89.88 172 MET A C 1
ATOM 1426 O O . MET A 1 172 ? 5.064 -1.596 -17.030 1.00 89.88 172 MET A O 1
ATOM 1430 N N . THR A 1 173 ? 3.630 -2.902 -15.878 1.00 90.38 173 THR A N 1
ATOM 1431 C CA . THR A 1 173 ? 3.284 -3.814 -16.984 1.00 90.38 173 THR A CA 1
ATOM 1432 C C . THR A 1 173 ? 2.530 -3.071 -18.085 1.00 90.38 173 THR A C 1
ATOM 1434 O O . THR A 1 173 ? 2.885 -3.182 -19.255 1.00 90.38 173 THR A O 1
ATOM 1437 N N . ASP A 1 174 ? 1.558 -2.235 -17.717 1.00 86.69 174 ASP A N 1
ATOM 1438 C CA . ASP A 1 174 ? 0.801 -1.399 -18.659 1.00 86.69 174 ASP A CA 1
ATOM 1439 C C . ASP A 1 174 ? 1.721 -0.421 -19.412 1.00 86.69 174 ASP A C 1
ATOM 1441 O O . ASP A 1 174 ? 1.463 -0.055 -20.557 1.00 86.69 174 ASP A O 1
ATOM 1445 N N . SER A 1 175 ? 2.839 -0.043 -18.784 1.00 88.38 175 SER A N 1
ATOM 1446 C CA . SER A 1 175 ? 3.876 0.813 -19.365 1.00 88.38 175 SER A CA 1
ATOM 1447 C C . SER A 1 175 ? 5.024 0.038 -20.034 1.00 88.38 175 SER A C 1
ATOM 1449 O O . SER A 1 175 ? 5.973 0.669 -20.492 1.00 88.38 175 SER A O 1
ATOM 1451 N N . SER A 1 176 ? 4.975 -1.302 -20.088 1.00 89.62 176 SER A N 1
ATOM 1452 C CA . SER A 1 176 ? 6.054 -2.173 -20.605 1.00 89.62 176 SER A CA 1
ATOM 1453 C C . SER A 1 176 ? 7.418 -1.949 -19.926 1.00 89.62 176 SER A C 1
ATOM 1455 O O . SER A 1 176 ? 8.466 -1.907 -20.570 1.00 89.62 176 SER A O 1
ATOM 1457 N N . THR A 1 177 ? 7.400 -1.735 -18.610 1.00 90.56 177 THR A N 1
ATOM 1458 C CA . THR A 1 177 ? 8.585 -1.488 -17.766 1.00 90.56 177 THR A CA 1
ATOM 1459 C C . THR A 1 177 ? 8.669 -2.444 -16.577 1.00 90.56 177 THR A C 1
ATOM 1461 O O . THR A 1 177 ? 9.407 -2.200 -15.623 1.00 90.56 177 THR A O 1
ATOM 1464 N N . GLU A 1 178 ? 7.923 -3.548 -16.597 1.00 91.06 178 GLU A N 1
ATOM 1465 C CA . GLU A 1 178 ? 7.834 -4.525 -15.509 1.00 91.06 178 GLU A CA 1
ATOM 1466 C C . GLU A 1 178 ? 9.177 -5.179 -15.156 1.00 91.06 178 GLU A C 1
ATOM 1468 O O . GLU A 1 178 ? 9.383 -5.596 -14.011 1.00 91.06 178 GLU A O 1
ATOM 1473 N N . HIS A 1 179 ? 10.137 -5.216 -16.090 1.00 88.94 179 HIS A N 1
ATOM 1474 C CA . HIS A 1 179 ? 11.508 -5.653 -15.809 1.00 88.94 179 HIS A CA 1
ATOM 1475 C C . HIS A 1 179 ? 12.194 -4.773 -14.763 1.00 88.94 179 HIS A C 1
ATOM 1477 O O . HIS A 1 179 ? 13.078 -5.248 -14.057 1.00 88.94 179 HIS A O 1
ATOM 1483 N N . LEU A 1 180 ? 11.759 -3.525 -14.588 1.00 91.75 180 LEU A N 1
ATOM 1484 C CA . LEU A 1 180 ? 12.296 -2.627 -13.568 1.00 91.75 180 LEU A CA 1
ATOM 1485 C C . LEU A 1 180 ? 11.692 -2.860 -12.175 1.00 91.75 180 LEU A C 1
ATOM 1487 O O . LEU A 1 180 ? 12.153 -2.250 -11.210 1.00 91.75 180 LEU A O 1
ATOM 1491 N N . PHE A 1 181 ? 10.679 -3.723 -12.036 1.00 92.19 181 PHE A N 1
ATOM 1492 C CA . PHE A 1 181 ? 10.040 -3.980 -10.745 1.00 92.19 181 PHE A CA 1
ATOM 1493 C C . PHE A 1 181 ? 10.972 -4.802 -9.836 1.00 92.19 181 PHE A C 1
ATOM 1495 O O . PHE A 1 181 ? 11.301 -5.938 -10.204 1.00 92.19 181 PHE A O 1
ATOM 1502 N N . PRO A 1 182 ? 11.399 -4.298 -8.660 1.00 92.56 182 PRO A N 1
ATOM 1503 C CA . PRO A 1 182 ? 12.463 -4.929 -7.886 1.00 92.56 182 PRO A CA 1
ATOM 1504 C C . PRO A 1 182 ? 12.162 -6.359 -7.445 1.00 92.56 182 PRO A C 1
ATOM 1506 O O . PRO A 1 182 ? 11.076 -6.662 -6.946 1.00 92.56 182 PRO A O 1
ATOM 1509 N N . LEU A 1 183 ? 13.161 -7.239 -7.556 1.00 90.88 183 LEU A N 1
ATOM 1510 C CA . LEU A 1 183 ? 13.027 -8.657 -7.207 1.00 90.88 183 LEU A CA 1
ATOM 1511 C C . LEU A 1 183 ? 12.564 -8.873 -5.761 1.00 90.88 183 LEU A C 1
ATOM 1513 O O . LEU A 1 183 ? 11.800 -9.800 -5.505 1.00 90.88 183 LEU A O 1
ATOM 1517 N N . MET A 1 184 ? 12.980 -8.015 -4.823 1.00 89.56 184 MET A N 1
ATOM 1518 C CA . MET A 1 184 ? 12.542 -8.126 -3.428 1.00 89.56 184 MET A CA 1
ATOM 1519 C C . MET A 1 184 ? 11.046 -7.856 -3.248 1.00 89.56 184 MET A C 1
ATOM 1521 O O . MET A 1 184 ? 10.406 -8.571 -2.490 1.00 89.56 184 MET A O 1
ATOM 1525 N N . CYS A 1 185 ? 10.467 -6.889 -3.970 1.00 90.56 185 CYS A N 1
ATOM 1526 C CA . CYS A 1 185 ? 9.028 -6.620 -3.908 1.00 90.56 185 CYS A CA 1
ATOM 1527 C C . CYS A 1 185 ? 8.211 -7.778 -4.487 1.00 90.56 185 CYS A C 1
ATOM 1529 O O . CYS A 1 185 ? 7.124 -8.075 -4.004 1.00 90.56 185 CYS A O 1
ATOM 1531 N N . ARG A 1 186 ? 8.752 -8.491 -5.484 1.00 89.50 186 ARG A N 1
ATOM 1532 C CA . ARG A 1 186 ? 8.069 -9.642 -6.097 1.00 89.50 186 ARG A CA 1
ATOM 1533 C C . ARG A 1 186 ? 7.781 -10.770 -5.115 1.00 89.50 186 ARG A C 1
ATOM 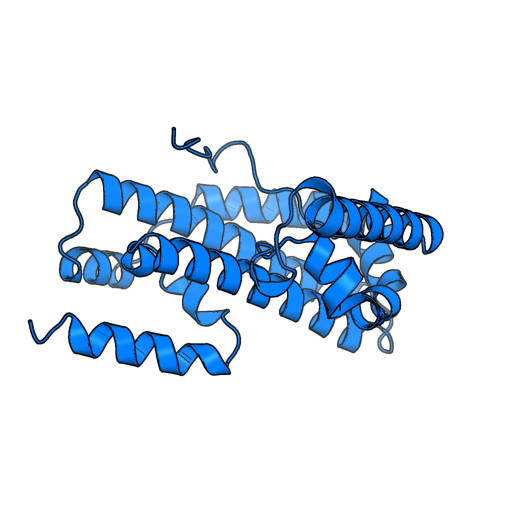1535 O O . ARG A 1 186 ? 6.866 -11.535 -5.373 1.00 89.50 186 ARG A O 1
ATOM 1542 N N . GLN A 1 187 ? 8.549 -10.880 -4.031 1.00 88.25 187 GLN A N 1
ATOM 1543 C CA . GLN A 1 187 ? 8.357 -11.894 -2.985 1.00 88.25 187 GLN A CA 1
ATOM 1544 C C . GLN A 1 187 ? 7.154 -11.601 -2.076 1.00 88.25 187 GLN A C 1
ATOM 1546 O O . GLN A 1 187 ? 6.751 -12.464 -1.302 1.00 88.25 187 GLN A O 1
ATOM 1551 N N . TYR A 1 188 ? 6.621 -10.381 -2.155 1.00 89.00 188 TYR A N 1
ATOM 1552 C CA . TYR A 1 188 ? 5.501 -9.880 -1.363 1.00 89.00 188 TYR A CA 1
ATOM 1553 C C . TYR A 1 188 ? 4.268 -9.626 -2.241 1.00 89.00 188 TYR A C 1
ATOM 1555 O O . TYR A 1 188 ? 3.365 -8.897 -1.848 1.00 89.00 188 TYR A O 1
ATOM 1563 N N . LEU A 1 189 ? 4.227 -10.204 -3.445 1.00 89.06 189 LEU A N 1
ATOM 1564 C CA . LEU A 1 189 ? 3.013 -10.219 -4.253 1.00 89.06 189 LEU A CA 1
ATOM 1565 C C . LEU A 1 189 ? 2.055 -11.296 -3.718 1.00 89.06 189 LEU A C 1
ATOM 1567 O O . LEU A 1 189 ? 2.507 -12.282 -3.127 1.00 89.06 189 LEU A O 1
ATOM 1571 N N . PRO A 1 190 ? 0.739 -11.185 -3.975 1.00 83.56 190 PRO A N 1
ATOM 1572 C CA . PRO A 1 190 ? -0.182 -12.256 -3.618 1.00 83.56 190 PRO A CA 1
ATOM 1573 C C . PRO A 1 190 ? 0.250 -13.580 -4.270 1.00 83.56 190 PRO A C 1
ATOM 1575 O O . PRO A 1 190 ? 0.637 -13.601 -5.443 1.00 83.56 190 PRO A O 1
ATOM 1578 N N . LEU A 1 191 ? 0.152 -14.697 -3.537 1.00 74.69 191 LEU A N 1
ATOM 1579 C CA . LEU A 1 191 ? 0.702 -16.013 -3.925 1.00 74.69 191 LEU A CA 1
ATOM 1580 C C . LEU A 1 191 ? 0.386 -16.437 -5.369 1.00 74.69 191 LEU A C 1
ATOM 1582 O O . LEU A 1 191 ? 1.240 -16.983 -6.067 1.00 74.69 191 LEU A O 1
ATOM 1586 N N . GLN A 1 192 ? -0.828 -16.149 -5.835 1.00 71.25 192 GLN A N 1
ATOM 1587 C CA . GLN A 1 192 ? -1.296 -16.459 -7.190 1.00 71.25 192 GLN A CA 1
ATOM 1588 C C . 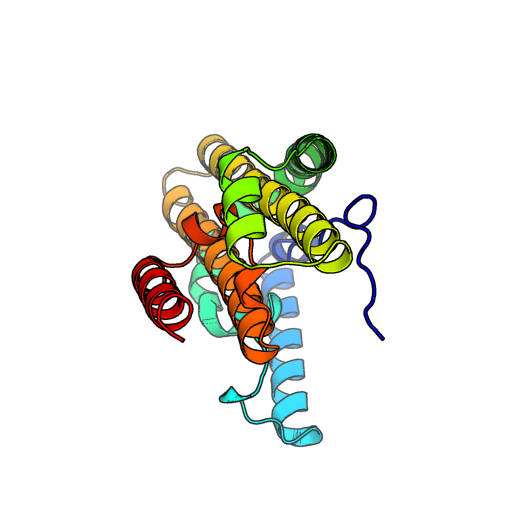GLN A 1 192 ? -0.505 -15.758 -8.313 1.00 71.25 192 GLN A C 1
ATOM 1590 O O . GLN A 1 192 ? -0.550 -16.190 -9.466 1.00 71.25 192 GLN A O 1
ATOM 1595 N N . TYR A 1 193 ? 0.247 -14.703 -7.993 1.00 67.00 193 TYR A N 1
ATOM 1596 C CA . TYR A 1 193 ? 1.055 -13.934 -8.939 1.00 67.00 193 TYR A CA 1
ATOM 1597 C C . TYR A 1 193 ? 2.539 -14.304 -8.917 1.00 67.00 193 TYR A C 1
ATOM 1599 O O . TYR A 1 193 ? 3.239 -14.000 -9.884 1.00 67.00 193 TYR A O 1
ATOM 1607 N N . HIS A 1 194 ? 3.012 -15.063 -7.922 1.00 61.31 194 HIS A N 1
ATOM 1608 C CA . HIS A 1 194 ? 4.387 -15.577 -7.910 1.00 61.31 194 HIS A CA 1
ATOM 1609 C C . HIS A 1 194 ? 4.692 -16.488 -9.117 1.00 61.31 194 HIS A C 1
ATOM 1611 O O . HIS A 1 194 ? 5.818 -16.505 -9.610 1.00 61.31 194 HIS A O 1
ATOM 1617 N N . LEU A 1 195 ? 3.687 -17.196 -9.650 1.00 48.75 195 LEU A N 1
ATOM 1618 C CA . LEU A 1 195 ? 3.839 -18.102 -10.799 1.00 48.75 195 LEU A CA 1
ATOM 1619 C C . LEU A 1 195 ? 3.773 -17.391 -12.165 1.00 48.75 195 LEU A C 1
ATOM 1621 O O . LEU A 1 195 ? 4.394 -17.853 -13.122 1.00 48.75 195 LEU A O 1
ATOM 1625 N N . LYS A 1 196 ? 3.070 -16.253 -12.274 1.00 48.66 196 LYS A N 1
ATOM 1626 C CA . LYS A 1 196 ? 2.967 -15.483 -13.534 1.00 48.66 196 LYS A CA 1
ATOM 1627 C C . LYS A 1 196 ? 4.251 -14.721 -13.862 1.00 48.66 196 LYS A C 1
ATOM 1629 O O . LYS A 1 196 ? 4.606 -14.604 -15.032 1.00 48.66 196 LYS A O 1
ATOM 1634 N N . VAL A 1 197 ? 4.990 -14.298 -12.836 1.00 48.06 197 VAL A N 1
ATOM 1635 C CA . VAL A 1 197 ? 6.308 -13.666 -12.986 1.00 48.06 197 VAL A CA 1
ATOM 1636 C C . VAL A 1 197 ? 7.290 -14.622 -13.678 1.00 48.06 197 VAL A C 1
ATOM 1638 O O . VAL A 1 197 ? 8.024 -14.193 -14.555 1.00 48.06 197 VAL A O 1
ATOM 1641 N N . ILE A 1 198 ? 7.251 -15.929 -13.393 1.00 43.53 198 ILE A N 1
ATOM 1642 C CA . ILE A 1 198 ? 8.152 -16.925 -14.010 1.00 43.53 198 ILE A CA 1
ATOM 1643 C C . ILE A 1 198 ? 7.873 -17.114 -15.516 1.00 43.53 198 ILE A C 1
ATOM 1645 O O . ILE A 1 198 ? 8.797 -17.370 -16.288 1.00 43.53 198 ILE A O 1
ATOM 1649 N N . HIS A 1 199 ? 6.620 -16.968 -15.956 1.00 36.62 199 HIS A N 1
ATOM 1650 C CA . HIS A 1 199 ? 6.240 -17.182 -17.357 1.00 36.62 199 HIS A CA 1
ATOM 1651 C C . HIS A 1 199 ? 6.566 -16.002 -18.282 1.00 36.62 199 HIS A C 1
ATOM 1653 O O . HIS A 1 199 ? 6.919 -16.243 -19.436 1.00 36.62 199 HIS A O 1
ATOM 1659 N N . LEU A 1 200 ? 6.537 -14.760 -17.785 1.00 38.94 200 LEU A N 1
ATOM 1660 C CA . LEU A 1 200 ? 6.977 -13.585 -18.553 1.00 38.94 200 LEU A CA 1
ATOM 1661 C C . LEU A 1 200 ? 8.482 -13.650 -18.884 1.00 38.94 200 LEU A C 1
ATOM 1663 O O . LEU A 1 200 ? 8.879 -13.326 -19.998 1.00 38.94 200 LEU A O 1
ATOM 1667 N N . PHE A 1 201 ? 9.313 -14.208 -17.994 1.00 40.22 201 PHE A N 1
ATOM 1668 C CA . PHE A 1 201 ? 10.757 -14.370 -18.242 1.00 40.22 201 PHE A CA 1
ATOM 1669 C C . PHE A 1 201 ? 11.130 -15.503 -19.206 1.00 40.22 201 PHE A C 1
ATOM 1671 O O . PHE A 1 201 ? 12.269 -15.548 -19.667 1.00 40.22 201 PHE A O 1
ATOM 1678 N N . ARG A 1 202 ? 10.207 -16.411 -19.552 1.00 31.25 202 ARG A N 1
ATOM 1679 C CA . ARG A 1 202 ? 10.484 -17.433 -20.577 1.00 31.25 202 ARG A CA 1
ATOM 1680 C C . ARG A 1 202 ? 10.379 -16.896 -22.002 1.00 31.25 202 ARG A C 1
ATOM 1682 O O . ARG A 1 202 ? 11.028 -17.457 -22.877 1.00 31.25 202 ARG A O 1
ATOM 1689 N N . PHE A 1 203 ? 9.621 -15.826 -22.239 1.00 28.08 203 PHE A N 1
ATOM 1690 C CA . PHE A 1 203 ? 9.471 -15.258 -23.583 1.00 28.08 203 PHE A CA 1
ATOM 1691 C C . PHE A 1 203 ? 10.567 -14.249 -23.955 1.00 28.08 203 PHE A C 1
ATOM 1693 O O . PHE A 1 203 ? 10.850 -14.094 -25.136 1.00 28.08 203 PHE A O 1
ATOM 1700 N N . SER A 1 204 ? 11.251 -13.640 -22.981 1.00 31.53 204 SER A N 1
ATOM 1701 C CA . SER A 1 204 ? 12.351 -12.689 -23.238 1.00 31.53 204 SER A CA 1
ATOM 1702 C C . SER A 1 204 ? 13.738 -13.335 -23.386 1.00 31.53 204 SER A C 1
ATOM 1704 O O . SER A 1 204 ? 14.705 -12.633 -23.645 1.00 31.53 204 SER A O 1
ATOM 1706 N N . ILE A 1 205 ? 13.860 -14.655 -23.194 1.00 32.94 205 ILE A N 1
ATOM 1707 C CA . ILE A 1 205 ? 15.122 -15.407 -23.379 1.00 32.94 205 ILE A CA 1
ATOM 1708 C C . ILE A 1 205 ? 15.143 -16.147 -24.735 1.00 32.94 205 ILE A C 1
ATOM 1710 O O . ILE A 1 205 ? 16.182 -16.653 -25.150 1.00 32.94 205 ILE A O 1
ATOM 1714 N N . PHE A 1 206 ? 14.013 -16.191 -25.451 1.00 28.25 206 PHE A N 1
ATOM 1715 C CA . PHE A 1 206 ? 13.866 -16.925 -26.715 1.00 28.25 206 PHE A CA 1
ATOM 1716 C C . PHE A 1 206 ? 13.435 -16.065 -27.915 1.00 28.25 206 PHE A C 1
ATOM 1718 O O . PHE A 1 206 ? 13.012 -16.628 -28.921 1.00 28.25 206 PHE A O 1
ATOM 1725 N N . ASN A 1 207 ? 13.586 -14.739 -27.843 1.00 29.23 207 ASN A N 1
ATOM 1726 C CA . ASN A 1 207 ? 13.528 -13.854 -29.011 1.00 29.23 207 ASN A CA 1
ATOM 1727 C C . ASN A 1 207 ? 14.741 -12.930 -29.035 1.00 29.23 207 ASN A C 1
ATOM 1729 O O . ASN A 1 207 ? 14.986 -12.287 -27.991 1.00 29.23 207 ASN A O 1
#

Organism: Thelazia callipaeda (NCBI:txid103827)

Foldseek 3Di:
DDPPPPLLPDPDDQVLALQCLQDPVSVVVLLVVVVVVVVCCCPVVVQDPVNDQDDNSCCCNPVCVVLCSLLSVLSNQCNVCLVPVLQVVLSVQLVPDDDDPVQVVLCVVVVDDPVLVVLLSSLSSSLSSLVSSLVSSLVSSVVGPDPVSNVSNNVVSLVSSQVVLVSVLVVCVVVVNNSSNGPSSLVSHPPVCVVVVVVVVVVVVPD

Sequence (207 aa):
MHFQKSYDEEFYEFPLDETVTASFENFYAFCNITKQKMACWEQQCRIHSDDIAWTSDLHICILRRSQAESALNCLNRTSVGAHTKCNRLCRTLARRHHIKMHEKQYLYGTSSNSVEVYQYWQLSKQCAFQICQLECRKELMRNVCASNETVGALDTLQDYYEYDMFDQLRSMTDSSTEHLFPLMCRQYLPLQYHLKVIHLFRFSIFN